Protein AF-A0A353FLU3-F1 (afdb_monomer)

Solvent-accessible surface area (backbone atoms only — not comparable to full-atom values): 14760 Å² total; per-residue (Å²): 137,64,78,63,52,67,60,58,56,57,48,54,66,51,49,69,74,77,45,76,60,42,59,86,43,79,60,25,41,58,75,39,61,96,33,59,65,57,36,22,51,54,28,15,51,52,20,22,50,51,41,74,70,32,64,70,51,47,48,35,56,57,38,52,52,67,21,45,82,43,73,68,41,43,52,53,18,51,53,34,16,4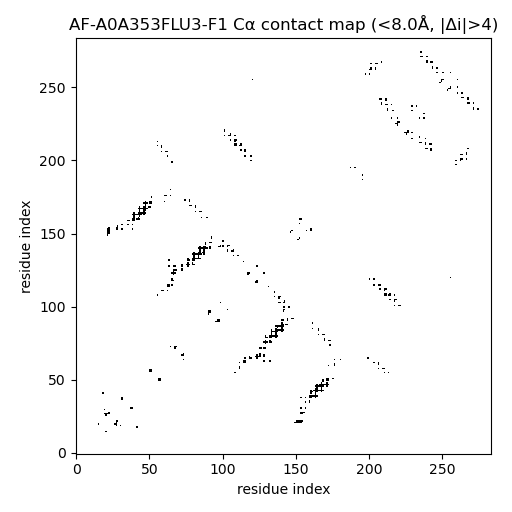0,54,28,18,48,52,30,26,51,37,26,70,71,68,75,52,82,66,60,56,87,62,36,49,40,53,56,26,48,46,38,42,53,52,36,49,41,35,72,73,75,47,51,61,39,91,54,43,31,55,63,33,24,60,47,14,37,50,50,14,38,48,47,28,60,58,48,60,70,53,39,58,43,66,98,39,45,69,37,27,54,50,13,20,42,53,12,31,48,50,28,51,48,67,57,47,50,60,51,54,50,49,51,50,59,68,47,69,84,50,55,72,69,55,49,51,51,51,52,51,51,56,50,39,53,48,43,41,54,28,46,30,46,31,51,55,44,44,23,78,72,34,72,76,45,34,58,55,40,64,78,32,50,66,62,6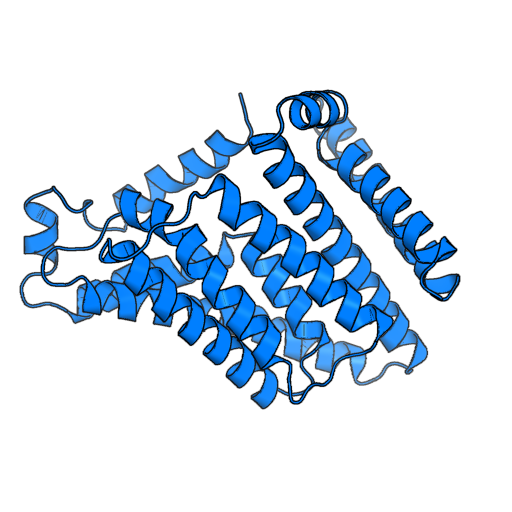6,41,22,39,52,50,45,52,50,52,53,54,52,41,58,76,78,58,82,63,62,71,68,59,53,57,49,40,54,50,50,44,50,49,53,53,49,52,51,54,50,50,53,65,68,66,70,116

Structure (mmCIF, N/CA/C/O backbone):
data_AF-A0A353FLU3-F1
#
_entry.id   AF-A0A353FLU3-F1
#
loop_
_atom_site.group_PDB
_atom_site.id
_atom_site.type_symbol
_atom_site.label_atom_id
_atom_site.label_alt_id
_atom_site.label_comp_id
_atom_site.label_asym_id
_atom_site.label_entity_id
_atom_site.label_seq_id
_atom_site.pdbx_PDB_ins_code
_atom_site.Cartn_x
_atom_site.Cartn_y
_atom_site.Cartn_z
_atom_site.occupancy
_atom_site.B_iso_or_equiv
_atom_site.auth_seq_id
_atom_site.auth_comp_id
_atom_site.auth_asym_id
_atom_site.auth_atom_id
_atom_site.pdbx_PDB_model_num
ATOM 1 N N . MET A 1 1 ? 22.070 20.051 4.778 1.00 28.31 1 MET A N 1
ATOM 2 C CA . MET A 1 1 ? 22.162 18.656 4.301 1.00 28.31 1 MET A CA 1
ATOM 3 C C . MET A 1 1 ? 20.823 18.009 4.597 1.00 28.31 1 MET A C 1
ATOM 5 O O . MET A 1 1 ? 20.479 17.862 5.763 1.00 28.31 1 MET A O 1
ATOM 9 N N . GLY A 1 2 ? 19.992 17.849 3.565 1.00 27.47 2 GLY A N 1
ATOM 10 C CA . GLY A 1 2 ? 18.594 17.435 3.698 1.00 27.47 2 GLY A CA 1
ATOM 11 C C . GLY A 1 2 ? 18.479 15.924 3.875 1.00 27.47 2 GLY A C 1
ATOM 12 O O . GLY A 1 2 ? 19.205 15.176 3.230 1.00 27.47 2 GLY A O 1
ATOM 13 N N . GLY A 1 3 ? 17.559 15.476 4.732 1.00 24.83 3 GLY A N 1
ATOM 14 C CA . GLY A 1 3 ? 17.353 14.059 5.065 1.00 24.83 3 GLY A CA 1
ATOM 15 C C . GLY A 1 3 ? 17.004 13.139 3.885 1.00 24.83 3 GLY A C 1
ATOM 16 O O . GLY A 1 3 ? 17.012 11.928 4.063 1.00 24.83 3 GLY A O 1
ATOM 17 N N . GLY A 1 4 ? 16.759 13.689 2.689 1.00 27.95 4 GLY A N 1
ATOM 18 C CA . GLY A 1 4 ? 16.605 12.918 1.455 1.00 27.95 4 GLY A CA 1
ATOM 19 C C . GLY A 1 4 ? 17.893 12.228 0.996 1.00 27.95 4 GLY A C 1
ATOM 20 O O . GLY A 1 4 ? 17.814 11.129 0.464 1.00 27.95 4 GLY A O 1
ATOM 21 N N . GLU A 1 5 ? 19.079 12.794 1.265 1.00 31.02 5 GLU A N 1
ATOM 22 C CA . GLU A 1 5 ? 20.343 12.186 0.815 1.00 31.02 5 GLU A CA 1
ATOM 23 C C . GLU A 1 5 ? 20.712 10.926 1.602 1.00 31.02 5 GLU A C 1
ATOM 25 O O . GLU A 1 5 ? 21.276 10.009 1.025 1.00 31.02 5 GLU A O 1
ATOM 30 N N . LEU A 1 6 ? 20.359 10.807 2.886 1.00 28.61 6 LEU A N 1
ATOM 31 C CA . LEU A 1 6 ? 20.676 9.590 3.650 1.00 28.61 6 LEU A CA 1
ATOM 32 C C . LEU A 1 6 ? 19.831 8.386 3.189 1.00 28.61 6 LEU A C 1
ATOM 34 O O . LEU A 1 6 ? 20.310 7.256 3.233 1.00 28.61 6 LEU A O 1
ATOM 38 N N . PHE A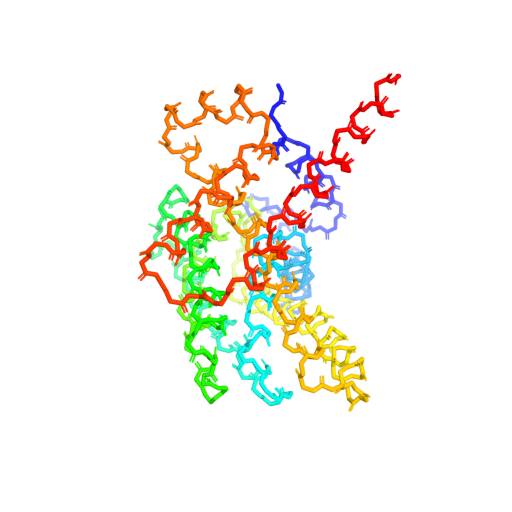 1 7 ? 18.611 8.640 2.700 1.00 32.66 7 PHE A N 1
ATOM 39 C CA . PHE A 1 7 ? 17.748 7.630 2.079 1.00 32.66 7 PHE A CA 1
ATOM 40 C C . PHE A 1 7 ? 18.221 7.298 0.648 1.00 32.66 7 PHE A C 1
ATOM 42 O O . PHE A 1 7 ? 18.306 6.129 0.294 1.00 32.66 7 PHE A O 1
ATOM 49 N N . TYR A 1 8 ? 18.657 8.302 -0.127 1.00 33.75 8 TYR A N 1
ATOM 50 C CA . TYR A 1 8 ? 19.249 8.134 -1.470 1.00 33.75 8 TYR A CA 1
ATOM 51 C C . TYR A 1 8 ? 20.643 7.466 -1.473 1.00 33.75 8 TYR A C 1
ATOM 53 O O . TYR A 1 8 ? 21.071 6.900 -2.477 1.00 33.75 8 TYR A O 1
ATOM 61 N N . LEU A 1 9 ? 21.401 7.560 -0.375 1.00 29.25 9 LEU A N 1
ATOM 62 C CA . LEU A 1 9 ? 22.760 7.009 -0.268 1.00 29.25 9 LEU A CA 1
ATOM 63 C C . LEU A 1 9 ? 22.784 5.554 0.224 1.00 29.25 9 LEU A C 1
ATOM 65 O O . LEU A 1 9 ? 23.738 4.837 -0.081 1.00 29.25 9 LEU A O 1
ATOM 69 N N . LEU A 1 10 ? 21.747 5.102 0.941 1.00 33.28 10 LEU A N 1
ATOM 70 C CA . LEU A 1 10 ? 21.533 3.675 1.226 1.00 33.28 10 LEU A CA 1
ATOM 71 C C . LEU A 1 10 ? 21.116 2.911 -0.043 1.00 33.28 10 LEU A C 1
ATOM 73 O O . LEU A 1 10 ? 21.587 1.795 -0.259 1.00 33.28 10 LEU A O 1
ATOM 77 N N . ASP A 1 11 ? 20.342 3.568 -0.911 1.00 47.53 11 ASP A N 1
ATOM 78 C CA . ASP A 1 11 ? 19.845 3.063 -2.195 1.00 47.53 11 ASP A CA 1
ATOM 79 C C . ASP A 1 11 ? 20.986 2.670 -3.160 1.00 47.53 11 ASP A C 1
ATOM 81 O O . ASP A 1 11 ? 21.071 1.539 -3.633 1.00 47.53 11 ASP A O 1
ATOM 85 N N . ARG A 1 12 ? 21.985 3.539 -3.380 1.00 40.47 12 ARG A N 1
ATOM 86 C CA . ARG A 1 12 ? 23.049 3.255 -4.368 1.00 40.47 12 ARG A CA 1
ATOM 87 C C . ARG A 1 12 ? 23.986 2.096 -4.021 1.00 40.47 12 ARG A C 1
ATOM 89 O O . ARG A 1 12 ? 24.444 1.409 -4.933 1.00 40.47 12 ARG A O 1
ATOM 96 N N . ASN A 1 13 ? 24.326 1.887 -2.750 1.00 34.31 13 ASN A N 1
ATOM 97 C CA . ASN A 1 13 ? 25.320 0.869 -2.373 1.00 34.31 13 ASN A CA 1
ATOM 98 C C . ASN A 1 13 ? 24.738 -0.550 -2.320 1.00 34.31 13 ASN A C 1
ATOM 100 O O . ASN A 1 13 ? 25.488 -1.511 -2.481 1.00 34.31 13 ASN A O 1
ATOM 104 N N . ILE A 1 14 ? 23.425 -0.687 -2.121 1.00 40.12 14 ILE A N 1
ATOM 105 C CA . ILE A 1 14 ? 22.733 -1.978 -2.200 1.00 40.12 14 ILE A CA 1
ATOM 106 C C . ILE A 1 14 ? 22.397 -2.275 -3.666 1.00 40.12 14 ILE A C 1
ATOM 108 O O . ILE A 1 14 ? 22.770 -3.334 -4.167 1.00 40.12 14 ILE A O 1
ATOM 112 N N . LEU A 1 15 ? 21.847 -1.299 -4.401 1.00 40.06 15 LEU A N 1
ATOM 113 C CA . LEU A 1 15 ? 21.487 -1.466 -5.812 1.00 40.06 15 LEU A CA 1
ATOM 114 C C . LEU A 1 15 ? 22.675 -1.797 -6.732 1.00 40.06 15 LEU A C 1
ATOM 116 O O . LEU A 1 15 ? 22.508 -2.508 -7.713 1.00 40.06 15 LEU A O 1
ATOM 120 N N . THR A 1 16 ? 23.892 -1.343 -6.421 1.00 44.12 16 THR A N 1
ATOM 121 C CA . THR A 1 16 ? 25.082 -1.645 -7.244 1.00 44.12 16 THR A CA 1
ATOM 122 C C . THR A 1 16 ? 25.724 -3.006 -6.960 1.00 44.12 16 THR A C 1
ATOM 124 O O . THR A 1 16 ? 26.534 -3.467 -7.764 1.00 44.12 16 THR A O 1
ATOM 127 N N . ALA A 1 17 ? 25.384 -3.658 -5.842 1.00 42.59 17 ALA A N 1
ATOM 128 C CA . ALA A 1 17 ? 25.976 -4.934 -5.437 1.00 42.59 17 ALA A CA 1
ATOM 129 C C . ALA A 1 17 ? 25.081 -6.151 -5.738 1.00 42.59 17 ALA A C 1
ATOM 131 O O . ALA A 1 17 ? 25.607 -7.251 -5.915 1.00 42.59 17 ALA A O 1
ATOM 132 N N . THR A 1 18 ? 23.756 -5.973 -5.796 1.00 49.62 18 THR A N 1
ATOM 133 C CA . THR A 1 18 ? 22.783 -7.064 -6.000 1.00 49.62 18 THR A CA 1
ATOM 134 C C . THR A 1 18 ? 21.991 -6.980 -7.300 1.00 49.62 18 THR A C 1
ATOM 136 O O . THR A 1 18 ? 21.514 -8.018 -7.756 1.00 49.62 18 THR A O 1
ATOM 139 N N . PHE A 1 19 ? 21.874 -5.805 -7.926 1.00 53.69 19 PHE A N 1
ATOM 140 C CA . PHE A 1 19 ? 21.129 -5.648 -9.173 1.00 53.69 19 PHE A CA 1
ATOM 141 C C . PHE A 1 19 ? 22.063 -5.515 -10.377 1.00 53.69 19 PHE A C 1
ATOM 143 O O . PHE A 1 19 ? 23.140 -4.921 -10.277 1.00 53.69 19 PHE A O 1
ATOM 150 N N . PRO A 1 20 ? 21.684 -6.079 -11.535 1.00 55.97 20 PRO A N 1
ATOM 151 C CA . PRO A 1 20 ? 22.458 -5.901 -12.747 1.00 55.97 20 PRO A CA 1
ATOM 152 C C . PRO A 1 20 ? 22.476 -4.433 -13.167 1.00 55.97 20 PRO A C 1
ATOM 154 O O . PRO A 1 20 ? 21.605 -3.653 -12.775 1.00 55.97 20 PRO A O 1
ATOM 157 N N . PRO A 1 21 ? 23.474 -4.055 -13.977 1.00 54.78 21 PRO A N 1
ATOM 158 C CA . PRO A 1 21 ? 23.691 -2.667 -14.327 1.00 54.78 21 PRO A CA 1
ATOM 159 C C . PRO A 1 21 ? 22.462 -2.042 -15.010 1.00 54.78 21 PRO A C 1
ATOM 161 O O . PRO A 1 21 ? 21.709 -2.748 -15.694 1.00 54.78 21 PRO A O 1
ATOM 164 N N . PRO A 1 22 ? 22.262 -0.723 -14.850 1.00 53.44 22 PRO A N 1
ATOM 165 C CA . PRO A 1 22 ? 21.133 -0.013 -15.432 1.00 53.44 22 PRO A CA 1
ATOM 166 C C . PRO A 1 22 ? 21.104 -0.139 -16.970 1.00 53.44 22 PRO A C 1
ATOM 168 O O . PRO A 1 22 ? 22.130 -0.385 -17.619 1.00 53.44 22 PRO A O 1
ATOM 171 N N . PRO A 1 23 ? 19.936 0.039 -17.607 1.00 47.56 23 PRO A N 1
ATOM 172 C CA . PRO A 1 23 ? 19.795 -0.050 -19.051 1.00 47.56 23 PRO A CA 1
ATOM 173 C C . PRO A 1 23 ? 20.556 1.088 -19.711 1.00 47.56 23 PRO A C 1
ATOM 175 O O . PRO A 1 23 ? 20.308 2.266 -19.466 1.00 47.56 23 PRO A O 1
ATOM 178 N N . GLY A 1 24 ? 21.486 0.699 -20.569 1.00 46.50 24 GLY A N 1
ATOM 179 C CA . GLY A 1 24 ? 22.504 1.579 -21.133 1.00 46.50 24 GLY A CA 1
ATOM 180 C C . GLY A 1 24 ? 23.867 0.904 -21.083 1.00 46.50 24 GLY A C 1
ATOM 181 O O . GLY A 1 24 ? 24.654 1.043 -22.018 1.00 46.50 24 GLY A O 1
ATOM 182 N N . ASP A 1 25 ? 24.088 0.059 -20.075 1.00 53.31 25 ASP A N 1
ATOM 183 C CA . ASP A 1 25 ? 25.246 -0.817 -20.041 1.00 53.31 25 ASP A CA 1
ATOM 184 C C . ASP A 1 25 ? 25.005 -2.020 -20.951 1.00 53.31 25 ASP A C 1
ATOM 186 O O . ASP A 1 25 ? 24.064 -2.800 -20.774 1.00 53.31 25 ASP A O 1
ATOM 190 N N . ALA A 1 26 ? 25.899 -2.215 -21.922 1.00 51.44 26 ALA A N 1
ATOM 191 C CA . ALA A 1 26 ? 25.877 -3.365 -22.828 1.00 51.44 26 ALA A CA 1
ATOM 192 C C . ALA A 1 26 ? 25.823 -4.717 -22.076 1.00 51.44 26 ALA A C 1
ATOM 194 O O . ALA A 1 26 ? 25.362 -5.716 -22.627 1.00 51.44 26 ALA A O 1
ATOM 195 N N . GLY A 1 27 ? 26.246 -4.744 -20.806 1.00 54.66 27 GLY A N 1
ATOM 196 C CA . GLY A 1 27 ? 26.171 -5.905 -19.920 1.00 54.66 27 GLY A CA 1
ATOM 197 C C . GLY A 1 27 ? 24.761 -6.267 -19.438 1.00 54.66 27 GLY A C 1
ATOM 198 O O . GLY A 1 27 ? 24.500 -7.448 -19.229 1.00 54.66 27 GLY A O 1
ATOM 199 N N . ALA A 1 28 ? 23.830 -5.314 -19.319 1.00 58.94 28 ALA A N 1
ATOM 200 C CA . ALA A 1 28 ? 22.488 -5.563 -18.777 1.00 58.94 28 ALA A CA 1
ATOM 201 C C . ALA A 1 28 ? 21.634 -6.433 -19.715 1.00 58.94 28 ALA A C 1
ATOM 203 O O . ALA A 1 28 ? 21.004 -7.405 -19.296 1.00 58.94 28 ALA A O 1
ATOM 204 N N . GLY A 1 29 ? 21.666 -6.135 -21.018 1.00 57.41 29 GLY A N 1
ATOM 205 C CA . GLY A 1 29 ? 20.991 -6.948 -22.035 1.00 57.41 29 GLY A CA 1
ATOM 206 C C . GLY A 1 29 ? 21.583 -8.356 -22.154 1.00 57.41 29 GLY A C 1
ATOM 207 O O . GLY A 1 29 ? 20.848 -9.315 -22.377 1.00 57.41 29 GLY A O 1
ATOM 208 N N . LEU A 1 30 ? 22.897 -8.499 -21.945 1.00 60.06 30 LEU A N 1
ATOM 209 C CA . LEU A 1 30 ? 23.590 -9.791 -21.939 1.00 60.06 30 LEU A CA 1
ATOM 210 C C . LEU A 1 30 ? 23.304 -10.607 -20.669 1.00 60.06 30 LEU A C 1
ATOM 212 O O . LEU A 1 30 ? 23.177 -11.826 -20.760 1.00 60.06 30 LEU A O 1
ATOM 216 N N . HIS A 1 31 ? 23.151 -9.950 -19.513 1.00 69.50 31 HIS A N 1
ATOM 217 C CA . HIS A 1 31 ? 22.817 -10.589 -18.234 1.00 69.50 31 HIS A CA 1
ATOM 218 C C . HIS A 1 31 ? 21.487 -11.355 -18.310 1.00 69.50 31 HIS A C 1
ATOM 220 O O . HIS A 1 31 ? 21.357 -12.458 -17.776 1.00 69.50 31 HIS A O 1
ATOM 226 N N . TYR A 1 32 ? 20.522 -10.802 -19.048 1.00 72.19 32 TYR A N 1
ATOM 227 C CA . TYR A 1 32 ? 19.185 -11.373 -19.200 1.00 72.19 32 TYR A CA 1
ATOM 228 C C . TYR A 1 32 ? 18.924 -12.063 -20.543 1.00 72.19 32 TYR A C 1
ATOM 230 O O . TYR A 1 32 ? 17.838 -12.617 -20.737 1.00 72.19 32 TYR A O 1
ATOM 238 N N . ALA A 1 33 ? 19.887 -12.072 -21.470 1.00 69.75 33 ALA A N 1
ATOM 239 C CA . ALA A 1 33 ? 19.721 -12.673 -22.792 1.00 69.75 33 ALA A CA 1
ATOM 240 C C . ALA A 1 33 ? 19.298 -14.151 -22.682 1.00 69.75 33 ALA A C 1
ATOM 242 O O . ALA A 1 33 ? 20.033 -15.002 -22.182 1.00 69.75 33 ALA A O 1
ATOM 243 N N . GLY A 1 34 ? 18.076 -14.457 -23.132 1.00 69.31 34 GLY A N 1
ATOM 244 C CA . GLY A 1 34 ? 17.501 -15.806 -23.072 1.00 69.31 34 GLY A CA 1
ATOM 245 C C . GLY A 1 34 ? 17.112 -16.297 -21.668 1.00 69.31 34 GLY A C 1
ATOM 246 O O . GLY A 1 34 ? 16.786 -17.473 -21.517 1.00 69.31 34 GLY A O 1
ATOM 247 N N . ARG A 1 35 ? 17.126 -15.432 -20.641 1.00 80.12 35 ARG A N 1
ATOM 248 C CA . ARG A 1 35 ? 16.814 -15.777 -19.239 1.00 80.12 35 ARG A CA 1
ATOM 249 C C . ARG A 1 35 ? 15.730 -14.862 -18.646 1.00 80.12 35 ARG A C 1
ATOM 251 O O . ARG A 1 35 ? 16.006 -14.118 -17.707 1.00 80.12 35 ARG A O 1
ATOM 258 N N . PRO A 1 36 ? 14.475 -14.941 -19.129 1.00 82.19 36 PRO A N 1
ATOM 259 C CA . PRO A 1 36 ? 13.379 -14.116 -18.605 1.00 82.19 36 PRO A CA 1
ATOM 260 C C . PRO A 1 36 ? 13.115 -14.357 -17.111 1.00 82.19 36 PRO A C 1
ATOM 262 O O . PRO A 1 36 ? 12.704 -13.447 -16.400 1.00 82.19 36 PRO A O 1
ATOM 265 N N . TRP A 1 37 ? 13.398 -15.564 -16.614 1.00 85.44 37 TRP A N 1
ATOM 266 C CA . TRP A 1 37 ? 13.253 -15.900 -15.199 1.00 85.44 37 TRP A CA 1
ATOM 267 C C . TRP A 1 37 ? 14.200 -15.095 -14.298 1.00 85.44 37 TRP A C 1
ATOM 269 O O . TRP A 1 37 ? 13.805 -14.737 -13.196 1.00 85.44 37 TRP A O 1
ATOM 279 N N . ALA A 1 38 ? 15.417 -14.781 -14.759 1.00 84.94 38 ALA A N 1
ATOM 280 C CA . ALA A 1 38 ? 16.374 -14.010 -13.970 1.00 84.94 38 ALA A CA 1
ATOM 281 C C . ALA A 1 38 ? 15.869 -12.572 -13.789 1.00 84.94 38 ALA A C 1
ATOM 283 O O . ALA A 1 38 ? 15.882 -12.052 -12.682 1.00 84.94 38 ALA A O 1
ATOM 284 N N . ALA A 1 39 ? 15.304 -11.977 -14.847 1.00 86.12 39 ALA A N 1
ATOM 285 C CA . ALA A 1 39 ? 14.667 -10.663 -14.757 1.00 86.12 39 ALA A CA 1
ATOM 286 C C . ALA A 1 39 ? 13.465 -10.671 -13.800 1.00 86.12 39 ALA A C 1
ATOM 288 O O . ALA A 1 39 ? 13.282 -9.724 -13.045 1.00 86.12 39 ALA A O 1
ATOM 289 N N . ILE A 1 40 ? 12.665 -11.744 -13.800 1.00 90.00 40 ILE A N 1
ATOM 290 C CA . ILE A 1 40 ? 11.534 -11.887 -12.871 1.00 90.00 40 ILE A CA 1
ATOM 291 C C . ILE A 1 40 ? 12.013 -11.947 -11.416 1.00 90.00 40 ILE A C 1
ATOM 293 O O . ILE A 1 40 ? 11.401 -11.314 -10.563 1.00 90.00 40 ILE A O 1
ATOM 297 N N . VAL A 1 41 ? 13.074 -12.707 -11.130 1.00 89.56 41 VAL A N 1
ATOM 298 C CA . VAL A 1 41 ? 13.603 -12.862 -9.766 1.00 89.56 41 VAL A CA 1
ATOM 299 C C . VAL A 1 41 ? 14.201 -11.556 -9.265 1.00 89.56 41 VAL A C 1
ATOM 301 O O . VAL A 1 41 ? 13.791 -11.091 -8.205 1.00 89.56 41 VAL A O 1
ATOM 304 N N . ASP A 1 42 ? 15.101 -10.946 -10.039 1.00 86.69 42 ASP A N 1
ATOM 305 C CA . ASP A 1 42 ? 15.780 -9.717 -9.630 1.00 86.69 42 ASP A CA 1
ATOM 306 C C . ASP A 1 42 ? 14.744 -8.613 -9.394 1.00 86.69 42 ASP A C 1
ATOM 308 O O . ASP A 1 42 ? 14.604 -8.105 -8.286 1.00 86.69 42 ASP A O 1
ATOM 312 N N . TYR A 1 43 ? 13.905 -8.312 -10.388 1.00 89.00 43 TYR A N 1
ATOM 313 C CA . TYR A 1 43 ? 12.889 -7.271 -10.225 1.00 89.00 43 TYR A CA 1
ATOM 314 C C . TYR A 1 43 ? 11.828 -7.645 -9.188 1.00 89.00 43 TYR A C 1
ATOM 316 O O . TYR A 1 43 ? 11.276 -6.754 -8.553 1.00 89.00 43 TYR A O 1
ATOM 324 N N . GLY A 1 44 ? 11.563 -8.934 -8.965 1.00 92.12 44 GLY A N 1
ATOM 325 C CA . GLY A 1 44 ? 10.716 -9.390 -7.866 1.00 92.12 44 GLY A CA 1
ATOM 326 C C . GLY A 1 44 ? 11.288 -9.058 -6.495 1.00 92.12 44 GLY A C 1
ATOM 327 O O . GLY A 1 44 ? 10.546 -8.607 -5.625 1.00 92.12 44 GLY A O 1
ATOM 328 N N . GLN A 1 45 ? 12.598 -9.196 -6.307 1.00 89.88 45 GLN A N 1
ATOM 329 C CA . GLN A 1 45 ? 13.254 -8.732 -5.090 1.00 89.88 45 GLN A CA 1
ATOM 330 C C . GLN A 1 45 ? 13.151 -7.208 -4.956 1.00 89.88 45 GLN A C 1
ATOM 332 O O . GLN A 1 45 ? 12.755 -6.725 -3.897 1.00 89.88 45 GLN A O 1
ATOM 337 N N . LEU A 1 46 ? 13.380 -6.466 -6.045 1.00 87.69 46 LEU A N 1
ATOM 338 C CA . LEU A 1 46 ? 13.239 -5.007 -6.048 1.00 87.69 46 LEU A CA 1
ATOM 339 C C . LEU A 1 46 ? 11.830 -4.562 -5.639 1.00 87.69 46 LEU A C 1
ATOM 341 O O . LEU A 1 46 ? 11.670 -3.672 -4.812 1.00 87.69 46 LEU A O 1
ATOM 345 N N . GLY A 1 47 ? 10.797 -5.186 -6.209 1.00 90.69 47 GLY A N 1
ATOM 346 C CA . GLY A 1 47 ? 9.407 -4.874 -5.882 1.00 90.69 47 GLY A CA 1
ATOM 347 C C . GLY A 1 47 ? 9.052 -5.203 -4.435 1.00 90.69 47 GLY A C 1
ATOM 348 O O . GLY A 1 47 ? 8.306 -4.463 -3.796 1.00 90.69 47 GLY A O 1
ATOM 349 N N . PHE A 1 48 ? 9.610 -6.289 -3.898 1.00 91.19 48 PHE A N 1
ATOM 350 C CA . PHE A 1 48 ? 9.430 -6.669 -2.501 1.00 91.19 48 PHE A CA 1
ATOM 351 C C . PHE A 1 48 ? 10.072 -5.652 -1.547 1.00 91.19 48 PHE A C 1
ATOM 353 O O . PHE A 1 48 ? 9.416 -5.183 -0.616 1.00 91.19 48 PHE A O 1
ATOM 360 N N . GLU A 1 49 ? 11.331 -5.288 -1.795 1.00 88.12 49 GLU A N 1
ATOM 361 C CA . GLU A 1 49 ? 12.088 -4.312 -1.000 1.00 88.12 49 GLU A CA 1
ATOM 362 C C . GLU A 1 49 ? 11.442 -2.925 -1.067 1.00 88.12 49 GLU A C 1
ATOM 364 O O . GLU A 1 49 ? 11.189 -2.313 -0.029 1.00 88.12 49 GLU A O 1
ATOM 369 N N . HIS A 1 50 ? 11.033 -2.495 -2.264 1.00 86.38 50 HIS A N 1
ATOM 370 C CA . HIS A 1 50 ? 10.354 -1.221 -2.485 1.00 86.38 50 HIS A CA 1
ATOM 371 C C . HIS A 1 50 ? 9.139 -1.017 -1.566 1.00 86.38 50 HIS A C 1
ATOM 373 O O . HIS A 1 50 ? 8.975 0.047 -0.964 1.00 86.38 50 HIS A O 1
ATOM 379 N N . VAL A 1 51 ? 8.298 -2.048 -1.412 1.00 87.31 51 VAL A N 1
ATOM 380 C CA . VAL A 1 51 ? 7.118 -1.975 -0.536 1.00 87.31 51 VAL A CA 1
ATOM 381 C C . VAL A 1 51 ? 7.506 -1.838 0.935 1.00 87.31 51 VAL A C 1
ATOM 383 O O . VAL A 1 51 ? 6.819 -1.137 1.680 1.00 87.31 51 VAL A O 1
ATOM 386 N N . LEU A 1 52 ? 8.568 -2.517 1.374 1.00 87.44 52 LEU A N 1
ATOM 387 C CA . LEU A 1 52 ? 8.980 -2.531 2.779 1.00 87.44 52 LEU A CA 1
ATOM 388 C C . LEU A 1 52 ? 9.759 -1.279 3.194 1.00 87.44 52 LEU A C 1
ATOM 390 O O . LEU A 1 52 ? 9.719 -0.904 4.365 1.00 87.44 52 LEU A O 1
ATOM 394 N N . GLU A 1 53 ? 10.435 -0.622 2.257 1.00 81.25 53 GLU A N 1
ATOM 395 C CA . GLU A 1 53 ? 11.198 0.603 2.513 1.00 81.25 53 GLU A CA 1
ATOM 396 C C . GLU A 1 53 ? 10.335 1.872 2.412 1.00 81.25 53 GLU A C 1
ATOM 398 O O . GLU A 1 53 ? 10.603 2.874 3.084 1.00 81.25 53 GLU A O 1
ATOM 403 N N . GLY A 1 54 ? 9.257 1.830 1.623 1.00 80.88 54 GLY A N 1
ATOM 404 C CA . GLY A 1 54 ? 8.332 2.946 1.439 1.00 80.88 54 GLY A CA 1
ATOM 405 C C . GLY A 1 54 ? 7.431 3.201 2.651 1.00 80.88 54 GLY A C 1
ATOM 406 O O . GLY A 1 54 ? 6.404 2.548 2.834 1.00 80.88 54 GLY A O 1
ATOM 407 N N . ILE A 1 55 ? 7.748 4.209 3.471 1.00 79.25 55 ILE A N 1
ATOM 408 C CA . ILE A 1 55 ? 6.911 4.599 4.628 1.00 79.25 55 ILE A CA 1
ATOM 409 C C . ILE A 1 55 ? 5.488 4.991 4.196 1.00 79.25 55 ILE A C 1
ATOM 411 O O . ILE A 1 55 ? 4.519 4.704 4.901 1.00 79.25 55 ILE A O 1
ATOM 415 N N . ASP A 1 56 ? 5.352 5.636 3.042 1.00 78.25 56 ASP A N 1
ATOM 416 C CA . ASP A 1 56 ? 4.079 5.985 2.414 1.00 78.25 56 ASP A CA 1
ATOM 417 C C . ASP A 1 56 ? 3.249 4.741 2.052 1.00 78.25 56 ASP A C 1
ATOM 419 O O . ASP A 1 56 ? 2.052 4.689 2.351 1.00 78.25 56 ASP A O 1
ATOM 423 N N . HIS A 1 57 ? 3.897 3.705 1.511 1.00 84.94 57 HIS A N 1
ATOM 424 C CA . HIS A 1 57 ? 3.282 2.416 1.212 1.00 84.94 57 HIS A CA 1
ATOM 425 C C . HIS A 1 57 ? 2.808 1.739 2.493 1.00 84.94 57 HIS A C 1
ATOM 427 O O . HIS A 1 57 ? 1.636 1.383 2.608 1.00 84.94 57 HIS A O 1
ATOM 433 N N . LEU A 1 58 ? 3.680 1.609 3.495 1.00 87.38 58 LEU A N 1
ATOM 434 C CA . LEU A 1 58 ? 3.326 0.966 4.759 1.00 87.38 58 LEU A CA 1
ATOM 435 C C . LEU A 1 58 ? 2.191 1.711 5.476 1.00 87.38 58 LEU A C 1
ATOM 437 O O . LEU A 1 58 ? 1.248 1.078 5.956 1.00 87.38 58 LEU A O 1
ATOM 441 N N . ALA A 1 59 ? 2.226 3.048 5.510 1.00 85.06 59 ALA A N 1
ATOM 442 C CA . ALA A 1 59 ? 1.158 3.861 6.090 1.00 85.06 59 ALA A CA 1
ATOM 443 C C . ALA A 1 59 ? -0.181 3.647 5.367 1.00 85.06 59 ALA A C 1
ATOM 445 O O . ALA A 1 59 ? -1.219 3.498 6.020 1.00 85.06 59 ALA A O 1
ATOM 446 N N . PHE A 1 60 ? -0.162 3.568 4.035 1.00 85.31 60 PHE A N 1
ATOM 447 C CA . PHE A 1 60 ? -1.346 3.266 3.240 1.00 85.31 60 PHE A CA 1
ATOM 448 C C . PHE A 1 60 ? -1.890 1.852 3.487 1.00 85.31 60 PHE A C 1
ATOM 450 O O . PHE A 1 60 ? -3.087 1.687 3.738 1.00 85.31 60 PHE A O 1
ATOM 457 N N . LEU A 1 61 ? -1.027 0.834 3.469 1.00 89.25 61 LEU A N 1
ATOM 458 C CA . LEU A 1 61 ? -1.407 -0.557 3.730 1.00 89.25 61 LEU A CA 1
ATOM 459 C C . LEU A 1 61 ? -2.054 -0.695 5.113 1.00 89.25 61 LEU A C 1
ATOM 461 O O . LEU A 1 61 ? -3.105 -1.326 5.258 1.00 89.25 61 LEU A O 1
ATOM 465 N N . LEU A 1 62 ? -1.480 -0.039 6.125 1.00 90.38 62 LEU A N 1
ATOM 466 C CA . LEU A 1 62 ? -2.060 0.014 7.465 1.00 90.38 62 LEU A CA 1
ATOM 467 C C . LEU A 1 62 ? -3.412 0.736 7.482 1.00 90.38 62 LEU A C 1
ATOM 469 O O . LEU A 1 62 ? -4.325 0.273 8.165 1.00 90.38 62 LEU A O 1
ATOM 473 N N . ALA A 1 63 ? -3.578 1.829 6.731 1.00 87.38 63 ALA A N 1
ATOM 474 C CA . ALA A 1 63 ? -4.858 2.528 6.620 1.00 87.38 63 ALA A CA 1
ATOM 475 C C . ALA A 1 63 ? -5.945 1.655 5.963 1.00 87.38 63 ALA A C 1
ATOM 477 O O . ALA A 1 63 ? -7.087 1.654 6.428 1.00 87.38 63 ALA A O 1
ATOM 478 N N . LEU A 1 64 ? -5.603 0.867 4.937 1.00 85.00 64 LEU A N 1
ATOM 479 C CA . LEU A 1 64 ? -6.529 -0.074 4.295 1.00 85.00 64 LEU A CA 1
ATOM 480 C C . LEU A 1 64 ? -6.990 -1.191 5.232 1.00 85.00 64 LEU A C 1
ATOM 482 O O . LEU A 1 64 ? -8.147 -1.609 5.160 1.00 85.00 64 LEU A O 1
ATOM 486 N N . LEU A 1 65 ? -6.128 -1.648 6.146 1.00 88.94 65 LEU A N 1
ATOM 487 C CA . LEU A 1 65 ? -6.469 -2.712 7.094 1.00 88.94 65 LEU A CA 1
ATOM 488 C C . LEU A 1 65 ? -7.704 -2.371 7.947 1.00 88.94 65 LEU A C 1
ATOM 490 O O . LEU A 1 65 ? -8.456 -3.260 8.338 1.00 88.94 65 LEU A O 1
ATOM 494 N N . PHE A 1 66 ? -7.991 -1.083 8.167 1.00 84.44 66 PHE A N 1
ATOM 495 C CA . PHE A 1 66 ? -9.182 -0.628 8.894 1.00 84.44 66 PHE A CA 1
ATOM 496 C C . PHE A 1 66 ? -10.493 -0.963 8.179 1.00 84.44 66 PHE A C 1
ATOM 498 O O . PHE A 1 66 ? -11.555 -0.969 8.820 1.00 84.44 66 PHE A O 1
ATOM 505 N N . GLY A 1 67 ? -10.429 -1.186 6.865 1.00 82.19 67 GLY A N 1
ATOM 506 C CA . GLY A 1 67 ? -11.562 -1.552 6.026 1.00 82.19 67 GLY A CA 1
ATOM 507 C C . GLY A 1 67 ? -11.693 -3.024 5.720 1.00 82.19 67 GLY A C 1
ATOM 508 O O . GLY A 1 67 ? -12.684 -3.433 5.125 1.00 82.19 67 GLY A O 1
ATOM 509 N N . ILE A 1 68 ? -10.731 -3.829 6.143 1.00 85.50 68 ILE A N 1
ATOM 510 C CA . ILE A 1 68 ? -10.653 -5.231 5.773 1.00 85.50 68 ILE A CA 1
ATOM 511 C C . ILE A 1 68 ? -11.213 -6.079 6.915 1.00 85.50 68 ILE A C 1
ATOM 513 O O . ILE A 1 68 ? -10.701 -6.069 8.030 1.00 85.50 68 ILE A O 1
ATOM 517 N N . ALA A 1 69 ? -12.279 -6.831 6.630 1.00 85.06 69 ALA A N 1
ATOM 518 C CA . ALA A 1 69 ? -12.954 -7.676 7.622 1.00 85.06 69 ALA A CA 1
ATOM 519 C C . ALA A 1 69 ? -12.626 -9.175 7.502 1.00 85.06 69 ALA A C 1
ATOM 521 O O . ALA A 1 69 ? -13.086 -9.970 8.317 1.00 85.06 69 ALA A O 1
ATOM 522 N N . SER A 1 70 ? -11.873 -9.596 6.481 1.00 89.25 70 SER A N 1
ATOM 523 C CA . SER A 1 70 ? -11.516 -11.006 6.270 1.00 89.25 70 SER A CA 1
ATOM 524 C C . SER A 1 70 ? -10.222 -11.158 5.473 1.00 89.25 70 SER A C 1
ATOM 526 O O . SER A 1 70 ? -9.849 -10.258 4.723 1.00 89.25 70 SER A O 1
ATOM 528 N N . LEU A 1 71 ? -9.577 -12.328 5.568 1.00 90.19 71 LEU A N 1
ATOM 529 C CA . LEU A 1 71 ? -8.400 -12.659 4.751 1.00 90.19 71 LEU A CA 1
ATOM 530 C C . LEU A 1 71 ? -8.708 -12.620 3.250 1.00 90.19 71 LEU A C 1
ATOM 532 O O . LEU A 1 71 ? -7.883 -12.178 2.460 1.00 90.19 71 LEU A O 1
ATOM 536 N N . ARG A 1 72 ? -9.921 -13.016 2.846 1.00 91.81 72 ARG A N 1
ATOM 537 C CA . ARG A 1 72 ? -10.349 -12.899 1.448 1.00 91.81 72 ARG A CA 1
ATOM 538 C C . ARG A 1 72 ? -10.409 -11.437 1.009 1.00 91.81 72 ARG A C 1
ATOM 540 O O . ARG A 1 72 ? -9.900 -11.111 -0.055 1.00 91.81 72 ARG A O 1
ATOM 547 N N . ALA A 1 73 ? -11.012 -10.566 1.821 1.00 91.38 73 ALA A N 1
ATOM 548 C CA . ALA A 1 73 ? -11.063 -9.135 1.529 1.00 91.38 73 ALA A CA 1
ATOM 549 C C . ALA A 1 73 ? -9.657 -8.517 1.491 1.00 91.38 73 ALA A C 1
ATOM 551 O O . ALA A 1 73 ? -9.408 -7.667 0.643 1.00 91.38 73 ALA A O 1
ATOM 552 N N . LEU A 1 74 ? -8.737 -8.979 2.348 1.00 92.88 74 LEU A N 1
ATOM 553 C CA . LEU A 1 74 ? -7.333 -8.568 2.332 1.00 92.88 74 LEU A CA 1
ATOM 554 C C . LEU A 1 74 ? -6.682 -8.878 0.986 1.00 92.88 74 LEU A C 1
ATOM 556 O O . LEU A 1 74 ? -6.215 -7.960 0.323 1.00 92.88 74 LEU A O 1
ATOM 560 N N . VAL A 1 75 ? -6.705 -10.149 0.574 1.00 94.25 75 VAL A N 1
ATOM 561 C CA . VAL A 1 75 ? -6.084 -10.593 -0.681 1.00 94.25 75 VAL A CA 1
ATOM 562 C C . VAL A 1 75 ? -6.699 -9.858 -1.869 1.00 94.25 75 VAL A C 1
ATOM 564 O O . VAL A 1 75 ? -5.970 -9.254 -2.639 1.00 94.25 75 VAL A O 1
ATOM 567 N N . VAL A 1 76 ? -8.033 -9.790 -1.965 1.00 95.12 76 VAL A N 1
ATOM 568 C CA . VAL A 1 76 ? -8.711 -9.059 -3.054 1.00 95.12 76 VAL A CA 1
ATOM 569 C C . VAL A 1 76 ? -8.299 -7.585 -3.094 1.00 95.12 76 VAL A C 1
ATOM 571 O O . VAL A 1 76 ? -8.114 -7.030 -4.171 1.00 95.12 76 VAL A O 1
ATOM 574 N N . THR A 1 77 ? -8.145 -6.946 -1.933 1.00 93.50 77 THR A N 1
ATOM 575 C CA . THR A 1 77 ? -7.755 -5.533 -1.843 1.00 93.50 77 THR A CA 1
ATOM 576 C C . THR A 1 77 ? -6.300 -5.322 -2.263 1.00 93.50 77 THR A C 1
ATOM 578 O O . THR A 1 77 ? -6.026 -4.393 -3.021 1.00 93.50 77 THR A O 1
ATOM 581 N N . VAL A 1 78 ? -5.384 -6.186 -1.811 1.00 95.06 78 VAL A N 1
ATOM 582 C CA . VAL A 1 78 ? -3.967 -6.144 -2.204 1.00 95.06 78 VAL A CA 1
ATOM 583 C C . VAL A 1 78 ? -3.831 -6.374 -3.706 1.00 95.06 78 VAL A C 1
ATOM 585 O O . VAL A 1 78 ? -3.284 -5.519 -4.392 1.00 95.06 78 VAL A O 1
ATOM 588 N N . THR A 1 79 ? -4.431 -7.439 -4.238 1.00 96.38 79 THR A N 1
ATOM 589 C CA . THR A 1 79 ? -4.380 -7.746 -5.671 1.00 96.38 79 THR A CA 1
ATOM 590 C C . THR A 1 79 ? -4.998 -6.623 -6.514 1.00 96.38 79 THR A C 1
ATOM 592 O O . THR A 1 79 ? -4.463 -6.273 -7.563 1.00 96.38 79 THR A O 1
ATOM 595 N N . ALA A 1 80 ? -6.095 -5.997 -6.066 1.00 96.50 80 ALA A N 1
ATOM 596 C CA . ALA A 1 80 ? -6.690 -4.859 -6.774 1.00 96.50 80 ALA A CA 1
ATOM 597 C C . ALA A 1 80 ? -5.744 -3.648 -6.842 1.00 96.50 80 ALA A C 1
ATOM 599 O O . ALA A 1 80 ? -5.656 -3.006 -7.890 1.00 96.50 80 ALA A O 1
ATOM 600 N N . PHE A 1 81 ? -5.019 -3.354 -5.756 1.00 95.19 81 PHE A N 1
ATOM 601 C CA . PHE A 1 81 ? -3.959 -2.347 -5.769 1.00 95.19 81 PHE A CA 1
ATOM 602 C C . PHE A 1 81 ? -2.852 -2.732 -6.754 1.00 95.19 81 PHE A C 1
ATOM 604 O O . PHE A 1 81 ? -2.508 -1.919 -7.609 1.00 95.19 81 PHE A O 1
ATOM 611 N N . THR A 1 82 ? -2.342 -3.966 -6.687 1.00 95.75 82 THR A N 1
ATOM 612 C CA . THR A 1 82 ? -1.250 -4.436 -7.551 1.00 95.75 82 THR A CA 1
ATOM 613 C C . THR A 1 82 ? -1.632 -4.361 -9.025 1.00 95.75 82 THR A C 1
ATOM 615 O O . THR A 1 82 ? -0.830 -3.900 -9.829 1.00 95.75 82 THR A O 1
ATOM 618 N N . ILE A 1 83 ? -2.862 -4.730 -9.398 1.00 97.38 83 ILE A N 1
ATOM 619 C CA . ILE A 1 83 ? -3.353 -4.623 -10.782 1.00 97.38 83 ILE A CA 1
ATOM 620 C C . ILE A 1 83 ? -3.347 -3.165 -11.256 1.00 97.38 83 ILE A C 1
ATOM 622 O O . ILE A 1 83 ? -2.850 -2.869 -12.343 1.00 97.38 83 ILE A O 1
ATOM 626 N N . ALA A 1 84 ? -3.893 -2.249 -10.453 1.00 96.81 84 ALA A N 1
ATOM 627 C CA . ALA A 1 84 ? -3.935 -0.833 -10.799 1.00 96.81 84 ALA A CA 1
ATOM 628 C C . ALA A 1 84 ? -2.528 -0.222 -10.904 1.00 96.81 84 ALA A C 1
ATOM 630 O O . ALA A 1 84 ? -2.236 0.488 -11.864 1.00 96.81 84 ALA A O 1
ATOM 631 N N . HIS A 1 85 ? -1.660 -0.557 -9.949 1.00 94.31 85 HIS A N 1
ATOM 632 C CA . HIS A 1 85 ? -0.258 -0.156 -9.913 1.00 94.31 85 HIS A CA 1
ATOM 633 C C . HIS A 1 85 ? 0.515 -0.678 -11.127 1.00 94.31 85 HIS A C 1
ATOM 635 O O . HIS A 1 85 ? 1.177 0.096 -11.815 1.00 94.31 85 HIS A O 1
ATOM 641 N N . SER A 1 86 ? 0.349 -1.961 -11.457 1.00 95.12 86 SER A N 1
ATOM 642 C CA . SER A 1 86 ? 0.950 -2.591 -12.637 1.00 95.12 86 SER A CA 1
ATOM 643 C C . SER A 1 86 ? 0.572 -1.847 -13.912 1.00 95.12 86 SER A C 1
ATOM 645 O O . SER A 1 86 ? 1.424 -1.598 -14.762 1.00 95.12 86 SER A O 1
ATOM 647 N N . ALA A 1 87 ? -0.707 -1.483 -14.049 1.00 95.75 87 ALA A N 1
ATOM 648 C CA . ALA A 1 87 ? -1.210 -0.819 -15.241 1.00 95.75 87 ALA A CA 1
ATOM 649 C C . ALA A 1 87 ? -0.564 0.558 -15.439 1.00 95.75 87 ALA A C 1
ATOM 651 O O . ALA A 1 87 ? -0.073 0.853 -16.527 1.00 95.75 87 ALA A O 1
ATOM 652 N N . THR A 1 88 ? -0.529 1.398 -14.404 1.00 94.75 88 THR A N 1
ATOM 653 C CA . THR A 1 88 ? 0.021 2.755 -14.534 1.00 94.75 88 THR A CA 1
ATOM 654 C C . THR A 1 88 ? 1.544 2.774 -14.564 1.00 94.75 88 THR A C 1
ATOM 656 O O . THR A 1 88 ? 2.114 3.561 -15.319 1.00 94.75 88 THR A O 1
ATOM 659 N N . LEU A 1 89 ? 2.209 1.846 -13.870 1.00 91.88 89 LEU A N 1
ATOM 660 C CA . LEU A 1 89 ? 3.654 1.649 -13.978 1.00 91.88 89 LEU A CA 1
ATOM 661 C C . LEU A 1 89 ? 4.059 1.196 -15.387 1.00 91.88 89 LEU A C 1
ATOM 663 O O . LEU A 1 89 ? 5.021 1.712 -15.956 1.00 91.88 89 LEU A O 1
ATOM 667 N N . ALA A 1 90 ? 3.310 0.269 -15.991 1.00 91.12 90 ALA A N 1
ATOM 668 C CA . ALA A 1 90 ? 3.527 -0.145 -17.376 1.00 91.12 90 ALA A CA 1
ATOM 669 C C . ALA A 1 90 ? 3.319 1.027 -18.348 1.00 91.12 90 ALA A C 1
ATOM 671 O O . ALA A 1 90 ? 4.159 1.271 -19.208 1.00 91.12 90 ALA A O 1
ATOM 672 N N . ILE A 1 91 ? 2.240 1.798 -18.185 1.00 93.12 91 ILE A N 1
ATOM 673 C CA . ILE A 1 91 ? 1.969 2.986 -19.012 1.00 93.12 91 ILE A CA 1
ATOM 674 C C . ILE A 1 91 ? 3.129 3.992 -18.937 1.00 93.12 91 ILE A C 1
ATOM 676 O O . ILE A 1 91 ? 3.580 4.490 -19.971 1.00 93.12 91 ILE A O 1
ATOM 680 N N . ALA A 1 92 ? 3.623 4.277 -17.734 1.00 90.19 92 ALA A N 1
ATOM 681 C CA . ALA A 1 92 ? 4.683 5.254 -17.524 1.00 90.19 92 ALA A CA 1
ATOM 682 C C . ALA A 1 92 ? 6.053 4.755 -18.006 1.00 90.19 92 ALA A C 1
ATOM 684 O O . ALA A 1 92 ? 6.743 5.456 -18.743 1.00 90.19 92 ALA A O 1
ATOM 685 N N . SER A 1 93 ? 6.412 3.509 -17.687 1.00 84.94 93 SER A N 1
ATOM 686 C CA . SER A 1 93 ? 7.681 2.896 -18.116 1.00 84.94 93 SER A CA 1
ATOM 687 C C . SER A 1 93 ? 7.795 2.701 -19.632 1.00 84.94 93 SER A C 1
ATOM 689 O O . SER A 1 93 ? 8.899 2.720 -20.172 1.00 84.94 93 SER A O 1
ATOM 691 N N . LEU A 1 94 ? 6.669 2.565 -20.340 1.00 85.81 94 LEU A N 1
ATOM 692 C CA . LEU A 1 94 ? 6.624 2.542 -21.806 1.00 85.81 94 LEU A CA 1
ATOM 693 C C . LEU A 1 94 ? 6.646 3.948 -22.427 1.00 85.81 94 LEU A C 1
ATOM 695 O O . LEU A 1 94 ? 6.612 4.080 -23.650 1.00 85.81 94 LEU A O 1
ATOM 699 N N . GLY A 1 95 ? 6.677 5.000 -21.607 1.00 86.06 95 GLY A N 1
ATOM 700 C CA . GLY A 1 95 ? 6.683 6.387 -22.060 1.00 86.06 95 GLY A CA 1
ATOM 701 C C . GLY A 1 95 ? 5.346 6.867 -22.630 1.00 86.06 95 GLY A C 1
ATOM 702 O O . GLY A 1 95 ? 5.313 7.907 -23.281 1.00 86.06 95 GLY A O 1
ATOM 703 N N . ILE A 1 96 ? 4.249 6.134 -22.402 1.00 90.81 96 ILE A N 1
ATOM 704 C CA . ILE A 1 96 ? 2.926 6.460 -22.958 1.00 90.81 96 ILE A CA 1
ATOM 705 C C . ILE A 1 96 ? 2.327 7.675 -22.242 1.00 90.81 96 ILE A C 1
ATOM 707 O O . ILE A 1 96 ? 1.803 8.583 -22.884 1.00 90.81 96 ILE A O 1
ATOM 711 N N . LEU A 1 97 ? 2.393 7.694 -20.910 1.00 91.81 97 LEU A N 1
ATOM 712 C CA . LEU A 1 97 ? 1.944 8.817 -20.092 1.00 91.81 97 LEU A CA 1
ATOM 713 C C . LEU A 1 97 ? 2.828 8.929 -18.857 1.00 91.81 97 LEU A C 1
ATOM 715 O O . LEU A 1 97 ? 2.949 7.975 -18.097 1.00 91.81 97 LEU A O 1
ATOM 719 N N . ASN A 1 98 ? 3.375 10.118 -18.632 1.00 84.94 98 ASN A N 1
ATOM 720 C CA . ASN A 1 98 ? 4.165 10.433 -17.452 1.00 84.94 98 ASN A CA 1
ATOM 721 C C . ASN A 1 98 ? 3.515 11.595 -16.708 1.00 84.94 98 ASN A C 1
ATOM 723 O O . ASN A 1 98 ? 3.192 12.620 -17.310 1.00 84.94 98 ASN A O 1
ATOM 727 N N . LEU A 1 99 ? 3.324 11.427 -15.402 1.00 86.25 99 LEU A N 1
ATOM 728 C CA . LEU A 1 99 ? 2.840 12.484 -14.522 1.00 86.25 99 LEU A CA 1
ATOM 729 C C . LEU A 1 99 ? 4.013 13.035 -13.699 1.00 86.25 99 LEU A C 1
ATOM 731 O O . LEU A 1 99 ? 4.856 12.250 -13.262 1.00 86.25 99 LEU A O 1
ATOM 735 N N . PRO A 1 100 ? 4.088 14.356 -13.460 1.00 85.50 100 PRO A N 1
ATOM 736 C CA . PRO A 1 100 ? 5.119 14.924 -12.596 1.00 85.50 100 PRO A CA 1
ATOM 737 C C . PRO A 1 100 ? 5.036 14.352 -11.174 1.00 85.50 100 PRO A C 1
ATOM 739 O O . PRO A 1 100 ? 3.944 14.303 -10.602 1.00 85.50 100 PRO A O 1
ATOM 742 N N . ARG A 1 101 ? 6.179 13.979 -10.578 1.00 82.19 101 ARG A N 1
ATOM 743 C CA . ARG A 1 101 ? 6.255 13.508 -9.177 1.00 82.19 101 ARG A CA 1
ATOM 744 C C . ARG A 1 101 ? 5.623 14.512 -8.208 1.00 82.19 101 ARG A C 1
ATOM 746 O O . ARG A 1 101 ? 4.762 14.133 -7.421 1.00 82.19 101 ARG A O 1
ATOM 753 N N . ASP A 1 102 ? 5.914 15.797 -8.405 1.00 81.06 102 ASP A N 1
ATOM 754 C CA . ASP A 1 102 ? 5.333 16.930 -7.671 1.00 81.06 102 ASP A CA 1
ATOM 755 C C . ASP A 1 102 ? 3.794 16.975 -7.704 1.00 81.06 102 ASP A C 1
ATOM 757 O O . ASP A 1 102 ? 3.163 17.574 -6.841 1.00 81.06 102 ASP A O 1
ATOM 761 N N . PHE A 1 103 ? 3.150 16.350 -8.690 1.00 84.06 103 PHE A N 1
ATOM 762 C CA . PHE A 1 103 ? 1.693 16.237 -8.734 1.00 84.06 103 PHE A CA 1
ATOM 763 C C . PHE A 1 103 ? 1.189 14.949 -8.072 1.00 84.06 103 PHE A C 1
ATOM 765 O O . PHE A 1 103 ? 0.159 14.950 -7.398 1.00 84.06 103 PHE A O 1
ATOM 772 N N . VAL A 1 104 ? 1.904 13.843 -8.265 1.00 86.44 104 VAL A N 1
ATOM 773 C CA . VAL A 1 104 ? 1.472 12.508 -7.841 1.00 86.44 104 VAL A CA 1
ATOM 774 C C . VAL A 1 104 ? 1.684 12.284 -6.341 1.00 86.44 104 VAL A C 1
ATOM 776 O O . VAL A 1 104 ? 0.778 11.793 -5.666 1.00 86.44 104 VAL A O 1
ATOM 779 N N . GLU A 1 105 ? 2.834 12.682 -5.795 1.00 84.19 105 GLU A N 1
ATOM 780 C CA . GLU A 1 105 ? 3.196 12.439 -4.390 1.00 84.19 105 GLU A CA 1
ATOM 781 C C . GLU A 1 105 ? 2.221 13.083 -3.382 1.00 84.19 105 GLU A C 1
ATOM 783 O O . GLU A 1 105 ? 1.787 12.393 -2.452 1.00 84.19 105 GLU A O 1
ATOM 788 N N . PRO A 1 106 ? 1.770 14.347 -3.547 1.00 79.50 106 PRO A N 1
ATOM 789 C CA . PRO A 1 106 ? 0.774 14.924 -2.643 1.00 79.50 106 PRO A CA 1
ATOM 790 C C . PRO A 1 106 ? -0.578 14.217 -2.714 1.00 79.50 106 PRO A C 1
ATOM 7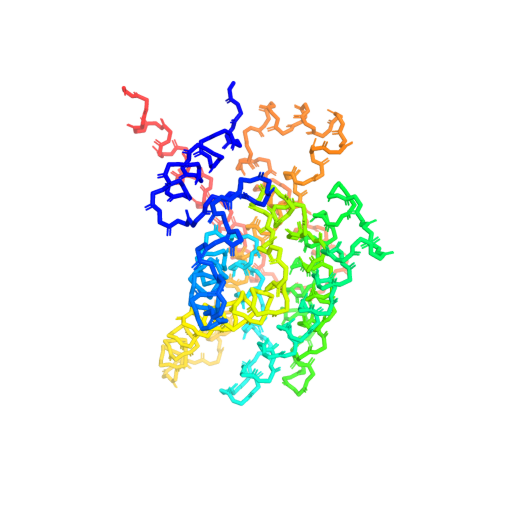92 O O . PRO A 1 106 ? -1.248 14.072 -1.693 1.00 79.50 106 PRO A O 1
ATOM 795 N N . ILE A 1 107 ? -0.997 13.768 -3.903 1.00 85.75 107 ILE A N 1
ATOM 796 C CA . ILE A 1 107 ? -2.260 13.035 -4.078 1.00 85.75 107 ILE A CA 1
ATOM 797 C C . ILE A 1 107 ? -2.198 11.713 -3.318 1.00 85.75 107 ILE A C 1
ATOM 799 O O . ILE A 1 107 ? -3.133 11.390 -2.580 1.00 85.75 107 ILE A O 1
ATOM 803 N N . ILE A 1 108 ? -1.084 10.990 -3.449 1.00 83.50 108 ILE A N 1
ATOM 804 C CA . ILE A 1 108 ? -0.799 9.772 -2.686 1.00 83.50 108 ILE A CA 1
ATOM 805 C C . ILE A 1 108 ? -0.907 10.075 -1.187 1.00 83.50 108 ILE A C 1
ATOM 807 O O . ILE A 1 108 ? -1.748 9.482 -0.509 1.00 83.50 108 ILE A O 1
ATOM 811 N N . ALA A 1 109 ? -0.164 11.057 -0.672 1.00 78.25 109 ALA A N 1
ATOM 812 C CA . ALA A 1 109 ? -0.154 11.385 0.755 1.00 78.25 109 ALA A CA 1
ATOM 813 C C . ALA A 1 109 ? -1.541 11.799 1.294 1.00 78.25 109 ALA A C 1
ATOM 815 O O . ALA A 1 109 ? -1.986 11.314 2.339 1.00 78.25 109 ALA A O 1
ATOM 816 N N . ILE A 1 110 ? -2.268 12.653 0.564 1.00 76.81 110 ILE A N 1
ATOM 817 C CA . ILE A 1 110 ? -3.622 13.101 0.931 1.00 76.81 110 ILE A CA 1
ATOM 818 C C . ILE A 1 110 ? -4.598 11.923 0.934 1.00 76.81 110 ILE A C 1
ATOM 820 O O . ILE A 1 110 ? -5.462 11.829 1.811 1.00 76.81 110 ILE A O 1
ATOM 824 N N . SER A 1 111 ? -4.474 11.002 -0.021 1.00 81.00 111 SER A N 1
ATOM 825 C CA . SER A 1 111 ? -5.386 9.866 -0.127 1.00 81.00 111 SER A CA 1
ATOM 826 C C . SER A 1 111 ? -5.313 8.935 1.089 1.00 81.00 111 SER A C 1
ATOM 828 O O . SER A 1 111 ? -6.365 8.480 1.542 1.00 81.00 111 SER A O 1
ATOM 830 N N . VAL A 1 112 ? -4.131 8.730 1.692 1.00 81.25 112 VAL A N 1
ATOM 831 C CA . VAL A 1 112 ? -3.982 7.938 2.929 1.00 81.25 112 VAL A CA 1
ATOM 832 C C . VAL A 1 112 ? -4.819 8.549 4.051 1.00 81.25 112 VAL A C 1
ATOM 834 O O . VAL A 1 112 ? -5.598 7.852 4.709 1.00 81.25 112 VAL A O 1
ATOM 837 N N . LEU A 1 113 ? -4.727 9.872 4.217 1.00 76.25 113 LEU A N 1
ATOM 838 C CA . LEU A 1 113 ? -5.491 10.607 5.220 1.00 76.25 113 LEU A CA 1
ATOM 839 C C . LEU A 1 113 ? -7.002 10.493 4.974 1.00 76.25 113 LEU A C 1
ATOM 841 O O . LEU A 1 113 ? -7.764 10.253 5.912 1.00 76.25 113 LEU A O 1
ATOM 845 N N . LEU A 1 114 ? -7.444 10.628 3.720 1.00 77.44 114 LEU A N 1
ATOM 846 C CA . LEU A 1 114 ? -8.859 10.534 3.348 1.00 77.44 114 LEU A CA 1
ATOM 847 C C . LEU A 1 114 ? -9.428 9.128 3.553 1.00 77.44 114 LEU A C 1
ATOM 849 O O . LEU A 1 114 ? -10.537 8.981 4.079 1.00 77.44 114 LEU A O 1
ATOM 853 N N . VAL A 1 115 ? -8.675 8.096 3.164 1.00 81.25 115 VAL A N 1
ATOM 854 C CA . VAL A 1 115 ? -9.030 6.692 3.389 1.00 81.25 115 VAL A CA 1
ATOM 855 C C . VAL A 1 115 ? -9.179 6.459 4.883 1.00 81.25 115 VAL A C 1
ATOM 857 O O . VAL A 1 115 ? -10.243 6.031 5.329 1.00 81.25 115 VAL A O 1
ATOM 860 N N . LEU A 1 116 ? -8.171 6.809 5.675 1.00 79.56 116 LEU A N 1
ATOM 861 C CA . LEU A 1 116 ? -8.199 6.611 7.116 1.00 79.56 116 LEU A CA 1
ATOM 862 C C . LEU A 1 116 ? -9.359 7.362 7.784 1.00 79.56 116 LEU A C 1
ATOM 864 O O . LEU A 1 116 ? -10.110 6.780 8.568 1.00 79.56 116 LEU A O 1
ATOM 868 N N . TRP A 1 117 ? -9.564 8.630 7.424 1.00 77.19 117 TRP A N 1
ATOM 869 C CA . TRP A 1 117 ? -10.668 9.444 7.928 1.00 77.19 117 TRP A CA 1
ATOM 870 C C . TRP A 1 117 ? -12.030 8.815 7.629 1.00 77.19 117 TRP A C 1
ATOM 872 O O . TRP A 1 117 ? -12.866 8.697 8.532 1.00 77.19 117 TRP A O 1
ATOM 882 N N . ARG A 1 118 ? -12.253 8.352 6.392 1.00 78.12 118 ARG A N 1
ATOM 883 C CA . ARG A 1 118 ? -13.490 7.659 6.005 1.00 78.12 118 ARG A CA 1
ATOM 884 C C . ARG A 1 118 ? -13.720 6.425 6.876 1.00 78.12 118 ARG A C 1
ATOM 886 O O . ARG A 1 118 ? -14.811 6.267 7.421 1.00 78.12 118 ARG A O 1
ATOM 893 N N . HIS A 1 119 ? -12.694 5.594 7.046 1.00 78.88 119 HIS A N 1
ATOM 894 C CA . HIS A 1 119 ? -12.776 4.356 7.821 1.00 78.88 119 HIS A CA 1
ATOM 895 C C . HIS A 1 119 ? -13.028 4.591 9.317 1.00 78.88 119 HIS A C 1
ATOM 897 O O . HIS A 1 119 ? -13.671 3.762 9.969 1.00 78.88 119 HIS A O 1
ATOM 903 N N . LEU A 1 120 ? -12.526 5.694 9.875 1.00 76.19 120 LEU A N 1
ATOM 904 C CA . LEU A 1 120 ? -12.718 6.049 11.282 1.00 76.19 120 LEU A CA 1
ATOM 905 C C . LEU A 1 120 ? -14.073 6.714 11.561 1.00 76.19 120 LEU A C 1
ATOM 907 O O . LEU A 1 120 ? -14.626 6.507 12.637 1.00 76.19 120 LEU A O 1
ATOM 911 N N . THR A 1 121 ? -14.611 7.496 10.620 1.00 70.81 121 THR A N 1
ATOM 912 C CA . THR A 1 121 ? -15.833 8.298 10.836 1.00 70.81 121 THR A CA 1
ATOM 913 C C . THR A 1 121 ? -17.107 7.630 10.339 1.00 70.81 121 THR A C 1
ATOM 915 O O . THR A 1 121 ? -18.120 7.648 11.030 1.00 70.81 121 THR A O 1
ATOM 918 N N . LYS A 1 122 ? -17.068 7.041 9.141 1.00 67.50 122 LYS A N 1
ATOM 919 C CA . LYS A 1 122 ? -18.247 6.472 8.469 1.00 67.50 122 LYS A CA 1
ATOM 920 C C . LYS A 1 122 ? -18.300 4.949 8.556 1.00 67.50 122 LYS A C 1
ATOM 922 O O . LYS A 1 122 ? -19.251 4.341 8.075 1.00 67.50 122 LYS A O 1
ATOM 927 N N . GLY A 1 123 ? -17.285 4.340 9.168 1.00 67.00 123 GLY A N 1
ATOM 928 C CA . GLY A 1 123 ? -17.065 2.905 9.089 1.00 67.00 123 GLY A CA 1
ATOM 929 C C . GLY A 1 123 ? -16.602 2.485 7.696 1.00 67.00 123 GLY A C 1
ATOM 930 O O . GLY A 1 123 ? -16.457 3.295 6.777 1.00 67.00 123 GLY A O 1
ATOM 931 N N . ALA A 1 124 ? -16.325 1.197 7.556 1.00 67.50 124 ALA A N 1
ATOM 932 C CA . ALA A 1 124 ? -15.868 0.623 6.307 1.00 67.50 124 ALA A CA 1
ATOM 933 C C . ALA A 1 124 ? -16.921 -0.321 5.754 1.00 67.50 124 ALA A C 1
ATOM 935 O O . ALA A 1 124 ? -17.397 -1.198 6.476 1.00 67.50 124 ALA A O 1
ATOM 936 N N . ASP A 1 125 ? -17.232 -0.177 4.471 1.00 73.44 125 ASP A N 1
ATOM 937 C CA . ASP A 1 125 ? -17.868 -1.265 3.750 1.00 73.44 125 ASP A CA 1
ATOM 938 C C . ASP A 1 125 ? -16.773 -2.250 3.346 1.00 73.44 125 ASP A C 1
ATOM 940 O O . ASP A 1 125 ? -16.047 -2.040 2.371 1.00 73.44 125 ASP A O 1
ATOM 944 N N . ALA A 1 126 ? -16.636 -3.314 4.134 1.00 72.19 126 ALA A N 1
ATOM 945 C CA . ALA A 1 126 ? -15.610 -4.322 3.917 1.00 72.19 126 ALA A CA 1
ATOM 946 C C . ALA A 1 126 ? -15.745 -5.045 2.568 1.00 72.19 126 ALA A C 1
ATOM 948 O O . ALA A 1 126 ? -14.769 -5.629 2.099 1.00 72.19 126 ALA A O 1
ATOM 949 N N . SER A 1 127 ? -16.918 -4.990 1.926 1.00 75.81 127 SER A N 1
ATOM 950 C CA . SER A 1 127 ? -17.116 -5.543 0.583 1.00 75.81 127 SER A CA 1
ATOM 951 C C . SER A 1 127 ? -16.505 -4.668 -0.521 1.00 75.81 127 SER A C 1
ATOM 953 O O . SER A 1 127 ? -16.186 -5.169 -1.598 1.00 75.81 127 SER A O 1
ATOM 955 N N . MET A 1 128 ? -16.258 -3.385 -0.231 1.00 83.88 128 MET A N 1
ATOM 956 C CA . MET A 1 128 ? -15.756 -2.384 -1.179 1.00 83.88 128 MET A CA 1
ATOM 957 C C . MET A 1 128 ? -14.366 -1.848 -0.809 1.00 83.88 128 MET A C 1
ATOM 959 O O . MET A 1 128 ? -13.929 -0.841 -1.364 1.00 83.88 128 MET A O 1
ATOM 963 N N . ALA A 1 129 ? -13.644 -2.517 0.099 1.00 84.62 129 ALA A N 1
ATOM 964 C CA . ALA A 1 129 ? -12.284 -2.138 0.501 1.00 84.62 129 ALA A CA 1
ATOM 965 C C . ALA A 1 129 ? -11.284 -2.120 -0.677 1.00 84.62 129 ALA A C 1
ATOM 967 O O . ALA A 1 129 ? -10.324 -1.352 -0.663 1.00 84.62 129 ALA A O 1
ATOM 968 N N . TRP A 1 130 ? -11.559 -2.892 -1.732 1.00 90.19 130 TRP A N 1
ATOM 969 C CA . TRP A 1 130 ? -10.759 -2.944 -2.956 1.00 90.19 130 TRP A CA 1
ATOM 970 C C . TRP A 1 130 ? -10.832 -1.662 -3.798 1.00 90.19 130 TRP A C 1
ATOM 972 O O . TRP A 1 130 ? -9.888 -1.362 -4.518 1.00 90.19 130 TRP A O 1
ATOM 982 N N . VAL A 1 131 ? -11.914 -0.879 -3.706 1.00 90.25 131 VAL A N 1
ATOM 983 C CA . VAL A 1 131 ? -12.103 0.342 -4.511 1.00 90.25 131 VAL A CA 1
ATOM 984 C C . VAL A 1 131 ? -11.064 1.423 -4.185 1.00 90.25 131 VAL A C 1
ATOM 986 O O . VAL A 1 131 ? -10.390 1.882 -5.109 1.00 90.25 131 VAL A O 1
ATOM 989 N N . PRO A 1 132 ? -10.890 1.857 -2.917 1.00 86.62 132 PRO A N 1
ATOM 990 C CA . PRO A 1 132 ? -9.845 2.823 -2.588 1.00 86.62 132 PRO A CA 1
ATOM 991 C C . PRO A 1 132 ? -8.441 2.271 -2.859 1.00 86.62 132 PRO A C 1
ATOM 993 O O . PRO A 1 132 ? -7.574 3.039 -3.258 1.00 86.62 132 PRO A O 1
ATOM 996 N N . ALA A 1 133 ? -8.223 0.960 -2.703 1.00 91.00 133 ALA A N 1
ATOM 997 C CA . ALA A 1 133 ? -6.952 0.314 -3.028 1.00 91.00 133 ALA A CA 1
ATOM 998 C C . ALA A 1 133 ? -6.623 0.370 -4.522 1.00 91.00 133 ALA A C 1
ATOM 1000 O O . ALA A 1 133 ? -5.524 0.765 -4.895 1.00 91.00 133 ALA A O 1
ATOM 1001 N N . PHE A 1 134 ? -7.599 0.066 -5.375 1.00 93.69 134 PHE A N 1
ATOM 1002 C CA . PHE A 1 134 ? -7.467 0.185 -6.821 1.00 93.69 134 PHE A CA 1
ATOM 1003 C C . PHE A 1 134 ? -7.191 1.634 -7.239 1.00 93.69 134 PHE A C 1
ATOM 1005 O O . PHE A 1 134 ? -6.234 1.902 -7.958 1.00 93.69 134 PHE A O 1
ATOM 1012 N N . ALA A 1 135 ? -7.988 2.591 -6.749 1.00 90.75 135 ALA A N 1
ATOM 1013 C CA . ALA A 1 135 ? -7.808 4.005 -7.076 1.00 90.75 135 ALA A CA 1
ATOM 1014 C C . ALA A 1 135 ? -6.424 4.523 -6.661 1.00 90.75 135 ALA A C 1
ATOM 1016 O O . ALA A 1 135 ? -5.787 5.254 -7.414 1.00 90.75 135 ALA A O 1
ATOM 1017 N N . PHE A 1 136 ? -5.951 4.117 -5.484 1.00 87.44 136 PHE A N 1
ATOM 1018 C CA . PHE A 1 136 ? -4.622 4.463 -5.001 1.00 87.44 136 PHE A CA 1
ATOM 1019 C C . PHE A 1 136 ? -3.518 3.836 -5.856 1.00 87.44 136 PHE A C 1
ATOM 1021 O O . PHE A 1 136 ? -2.610 4.548 -6.275 1.00 87.44 136 PHE A O 1
ATOM 1028 N N . GLY A 1 137 ? -3.644 2.549 -6.202 1.00 91.38 137 GLY A N 1
ATOM 1029 C CA . GLY A 1 137 ? -2.690 1.847 -7.065 1.00 91.38 137 GLY A CA 1
ATOM 1030 C C . GLY A 1 137 ? -2.439 2.568 -8.386 1.00 91.38 137 GLY A C 1
ATOM 1031 O O . GLY A 1 137 ? -1.289 2.672 -8.805 1.00 91.38 137 GLY A O 1
ATOM 1032 N N . LEU A 1 138 ? -3.474 3.174 -8.983 1.00 93.25 138 LEU A N 1
ATOM 1033 C CA . LEU A 1 138 ? -3.326 3.966 -10.208 1.00 93.25 138 LEU A CA 1
ATOM 1034 C C . LEU A 1 138 ? -2.321 5.116 -10.037 1.00 93.25 138 LEU A C 1
ATOM 1036 O O . LEU A 1 138 ? -1.403 5.252 -10.842 1.00 93.25 138 LEU A O 1
ATOM 1040 N N . PHE A 1 139 ? -2.458 5.937 -8.995 1.00 90.25 139 PHE A N 1
ATOM 1041 C CA . PHE A 1 139 ? -1.520 7.041 -8.756 1.00 90.25 139 PHE A CA 1
ATOM 1042 C C . PHE A 1 139 ? -0.145 6.528 -8.341 1.00 90.25 139 PHE A C 1
ATOM 1044 O O . PHE A 1 139 ? 0.873 7.040 -8.800 1.00 90.25 139 PHE A O 1
ATOM 1051 N N . HIS A 1 140 ? -0.117 5.473 -7.533 1.00 88.81 140 HIS A N 1
ATOM 1052 C CA . HIS A 1 140 ? 1.117 4.909 -7.007 1.00 88.81 140 HIS A CA 1
ATOM 1053 C C . HIS A 1 140 ? 2.050 4.387 -8.101 1.00 88.81 140 HIS A C 1
ATOM 1055 O O . HIS A 1 140 ? 3.256 4.607 -8.036 1.00 88.81 140 HIS A O 1
ATOM 1061 N N . GLY A 1 141 ? 1.505 3.750 -9.145 1.00 90.00 141 GLY A N 1
ATOM 1062 C CA . GLY A 1 141 ? 2.315 3.290 -10.281 1.00 90.00 141 GLY A CA 1
ATOM 1063 C C . GLY A 1 141 ? 2.983 4.432 -11.049 1.00 90.00 141 GLY A C 1
ATOM 1064 O O . GLY A 1 141 ? 4.127 4.291 -11.476 1.00 90.00 141 GLY A O 1
ATOM 1065 N N . PHE A 1 142 ? 2.339 5.602 -11.143 1.00 89.25 142 PHE A N 1
ATOM 1066 C CA . PHE A 1 142 ? 2.977 6.800 -11.701 1.00 89.25 142 PHE A CA 1
ATOM 1067 C C . PHE A 1 142 ? 4.057 7.377 -10.778 1.00 89.25 142 PHE A C 1
ATOM 1069 O O . PHE A 1 142 ? 5.073 7.858 -11.272 1.00 89.25 142 PHE A O 1
ATOM 1076 N N . GLY A 1 143 ? 3.857 7.317 -9.458 1.00 83.38 143 GLY A N 1
ATOM 1077 C CA . GLY A 1 143 ? 4.823 7.815 -8.474 1.00 83.38 143 GLY A CA 1
ATOM 1078 C C . GLY A 1 143 ? 6.151 7.058 -8.523 1.00 83.38 143 GLY A C 1
ATOM 1079 O O . GLY A 1 143 ? 7.215 7.673 -8.467 1.00 83.38 143 GLY A O 1
ATOM 1080 N N . PHE A 1 144 ? 6.097 5.737 -8.721 1.00 82.38 144 PHE A N 1
ATOM 1081 C CA . PHE A 1 144 ? 7.297 4.901 -8.792 1.00 82.38 144 PHE A CA 1
ATOM 1082 C C . PHE A 1 144 ? 8.000 4.919 -10.158 1.00 82.38 144 PHE A C 1
ATOM 1084 O O . PHE A 1 144 ? 9.199 4.654 -10.244 1.00 82.38 144 PHE A O 1
ATOM 1091 N N . ALA A 1 145 ? 7.298 5.275 -11.236 1.00 79.81 145 ALA A N 1
ATOM 1092 C CA . ALA A 1 145 ? 7.855 5.232 -12.587 1.00 79.81 145 ALA A CA 1
ATOM 1093 C C . ALA A 1 145 ? 9.136 6.068 -12.764 1.00 79.81 145 ALA A C 1
ATOM 1095 O O . ALA A 1 145 ? 10.004 5.690 -13.546 1.00 79.81 145 ALA A O 1
ATOM 1096 N N . GLY A 1 146 ? 9.282 7.170 -12.018 1.00 71.69 146 GLY A N 1
ATOM 1097 C CA . GLY A 1 146 ? 10.510 7.968 -12.012 1.00 71.69 146 GLY A CA 1
ATOM 1098 C C . GLY A 1 146 ? 11.714 7.205 -11.450 1.00 71.69 146 GLY A C 1
ATOM 1099 O O . GLY A 1 146 ? 12.763 7.180 -12.085 1.00 71.69 146 GLY A O 1
ATOM 1100 N N . ALA A 1 147 ? 11.542 6.529 -10.309 1.00 72.88 147 ALA A N 1
ATOM 1101 C CA . ALA A 1 147 ? 12.584 5.701 -9.699 1.00 72.88 147 ALA A CA 1
ATOM 1102 C C . ALA A 1 147 ? 12.917 4.484 -10.576 1.00 72.88 147 ALA A C 1
ATOM 1104 O O . ALA A 1 147 ? 14.085 4.193 -10.821 1.00 72.88 147 ALA A O 1
ATOM 1105 N N . LEU A 1 148 ? 11.898 3.831 -11.149 1.00 74.06 148 LEU A N 1
ATOM 1106 C CA . LEU A 1 148 ? 12.110 2.745 -12.107 1.00 74.06 148 LEU A CA 1
ATOM 1107 C C . LEU A 1 148 ? 12.776 3.226 -13.403 1.00 74.06 148 LEU A C 1
ATOM 1109 O O . LEU A 1 148 ? 13.429 2.436 -14.069 1.00 74.06 148 LEU A O 1
ATOM 1113 N N . GLY A 1 149 ? 12.641 4.501 -13.772 1.00 72.38 149 GLY A N 1
ATOM 1114 C CA . GLY A 1 149 ? 13.397 5.107 -14.868 1.00 72.38 149 GLY A CA 1
ATOM 1115 C C . GLY A 1 149 ? 14.882 5.307 -14.542 1.00 72.38 149 GLY A C 1
ATOM 1116 O O . GLY A 1 149 ? 15.712 5.172 -15.437 1.00 72.38 149 GLY A O 1
ATOM 1117 N N . GLU A 1 150 ? 15.216 5.591 -13.279 1.00 72.69 150 GLU A N 1
ATOM 1118 C CA . GLU A 1 150 ? 16.597 5.748 -12.788 1.00 72.69 150 GLU A CA 1
ATOM 1119 C C . GLU A 1 150 ? 17.313 4.393 -12.636 1.00 72.69 150 GLU A C 1
ATOM 1121 O O . GLU A 1 150 ? 18.461 4.256 -13.057 1.00 72.69 150 GLU A O 1
ATOM 1126 N N . ILE A 1 151 ? 16.621 3.385 -12.091 1.00 75.62 151 ILE A N 1
ATOM 1127 C CA . ILE A 1 151 ? 17.079 1.981 -12.044 1.00 75.62 151 ILE A CA 1
ATOM 1128 C C . ILE A 1 151 ? 17.115 1.400 -13.462 1.00 75.62 151 ILE A C 1
ATOM 1130 O O . ILE A 1 1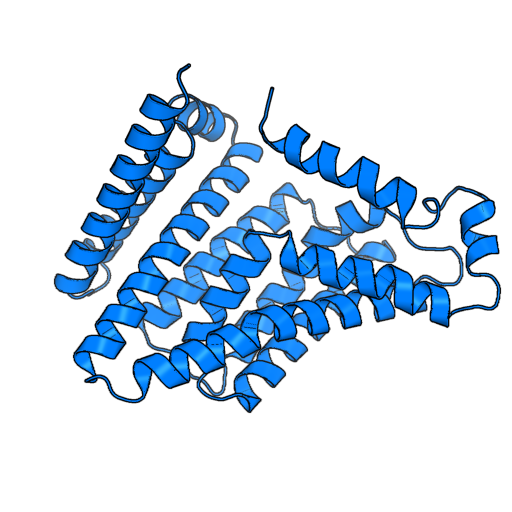51 ? 18.052 0.710 -13.860 1.00 75.62 151 ILE A O 1
ATOM 1134 N N . GLY A 1 152 ? 16.077 1.741 -14.222 1.00 75.75 152 GLY A N 1
ATOM 1135 C CA . GLY A 1 152 ? 15.797 1.357 -15.590 1.00 75.75 152 GLY A CA 1
ATOM 1136 C C . GLY A 1 152 ? 15.269 -0.076 -15.749 1.00 75.75 152 GLY A C 1
ATOM 1137 O O . GLY A 1 152 ? 15.163 -0.826 -14.790 1.00 75.75 152 GLY A O 1
ATOM 1138 N N . LEU A 1 153 ? 14.880 -0.444 -16.978 1.00 82.06 153 LEU A N 1
ATOM 1139 C CA . LEU A 1 153 ? 14.391 -1.778 -17.349 1.00 82.06 153 LEU A CA 1
ATOM 1140 C C . LEU A 1 153 ? 15.274 -2.463 -18.410 1.00 82.06 153 LEU A C 1
ATOM 1142 O O . LEU A 1 153 ? 15.625 -1.829 -19.411 1.00 82.06 153 LEU A O 1
ATOM 1146 N N . PRO A 1 154 ? 15.576 -3.767 -18.277 1.00 81.56 154 PRO A N 1
ATOM 1147 C CA . PRO A 1 154 ? 16.436 -4.477 -19.212 1.00 81.56 154 PRO A CA 1
ATOM 1148 C C . PRO A 1 154 ? 15.836 -4.501 -20.620 1.00 81.56 154 PRO A C 1
ATOM 1150 O O . PRO A 1 154 ? 14.674 -4.868 -20.829 1.00 81.56 154 PRO A O 1
ATOM 1153 N N . THR A 1 155 ? 16.647 -4.128 -21.610 1.00 80.81 155 THR A N 1
ATOM 1154 C CA . THR A 1 155 ? 16.226 -4.080 -23.013 1.00 80.81 155 THR A CA 1
ATOM 1155 C C . THR A 1 155 ? 15.799 -5.464 -23.502 1.00 80.81 155 THR A C 1
ATOM 1157 O O . THR A 1 155 ? 16.544 -6.433 -23.381 1.00 80.81 155 THR A O 1
ATOM 1160 N N . GLY A 1 156 ? 14.594 -5.563 -24.066 1.00 81.81 156 GLY A N 1
ATOM 1161 C CA . GLY A 1 156 ? 14.030 -6.822 -24.562 1.00 81.81 156 GLY A CA 1
ATOM 1162 C C . GLY A 1 156 ? 13.412 -7.708 -23.476 1.00 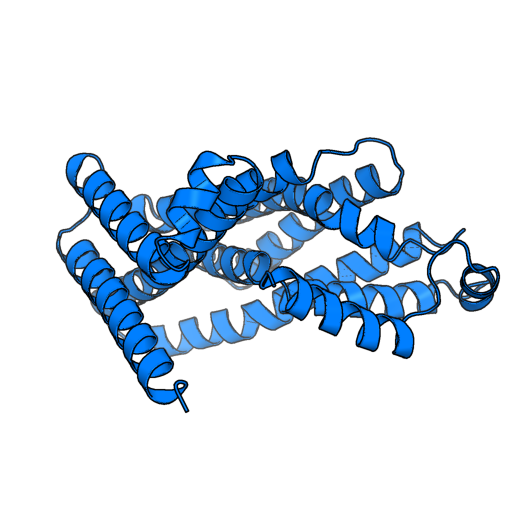81.81 156 GLY A C 1
ATOM 1163 O O . GLY A 1 156 ? 12.839 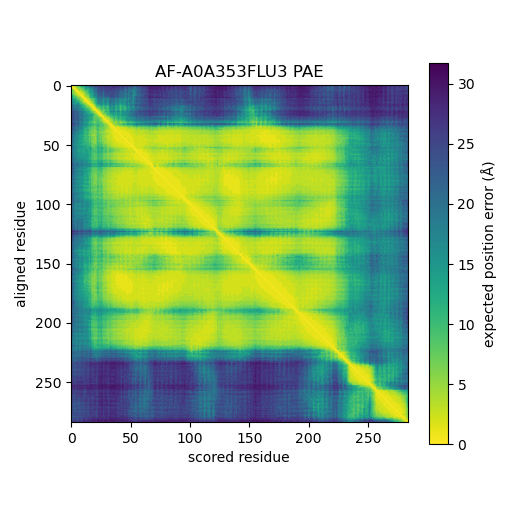-8.742 -23.806 1.00 81.81 156 GLY A O 1
ATOM 1164 N N . MET A 1 157 ? 13.493 -7.307 -22.202 1.00 86.56 157 MET A N 1
ATOM 1165 C CA . MET A 1 157 ? 12.946 -8.036 -21.050 1.00 86.56 157 MET A CA 1
ATOM 1166 C C . MET A 1 157 ? 12.066 -7.150 -20.155 1.00 86.56 157 MET A C 1
ATOM 1168 O O . MET A 1 157 ? 11.722 -7.552 -19.046 1.00 86.56 157 MET A O 1
ATOM 1172 N N . GLN A 1 158 ? 11.645 -5.972 -20.631 1.00 86.25 158 GLN A N 1
ATOM 1173 C CA . GLN A 1 158 ? 10.851 -5.015 -19.849 1.00 86.25 158 GLN A CA 1
ATOM 1174 C C . GLN A 1 158 ? 9.567 -5.643 -19.297 1.00 86.25 158 GLN A C 1
ATOM 1176 O O . GLN A 1 158 ? 9.239 -5.448 -18.134 1.00 86.25 158 GLN A O 1
ATOM 1181 N N . GLY A 1 159 ? 8.870 -6.454 -20.100 1.00 89.31 159 GLY A N 1
ATOM 1182 C CA . GLY A 1 159 ? 7.669 -7.159 -19.646 1.00 89.31 159 GLY A CA 1
ATOM 1183 C C . GLY A 1 159 ? 7.952 -8.141 -18.504 1.00 89.31 159 GLY A C 1
ATOM 1184 O O . GLY A 1 159 ? 7.210 -8.168 -17.529 1.00 89.31 159 GLY A O 1
ATOM 1185 N N . ALA A 1 160 ? 9.045 -8.906 -18.588 1.00 89.94 160 ALA A N 1
ATOM 1186 C CA . ALA A 1 160 ? 9.442 -9.848 -17.541 1.00 89.94 160 ALA A CA 1
ATOM 1187 C C . ALA A 1 160 ? 9.851 -9.122 -16.249 1.00 89.94 160 ALA A C 1
ATOM 1189 O O . ALA A 1 160 ? 9.441 -9.529 -15.166 1.00 89.94 160 ALA A O 1
ATOM 1190 N N . ALA A 1 161 ? 10.588 -8.016 -16.374 1.00 88.69 161 ALA A N 1
ATOM 1191 C CA . ALA A 1 161 ? 10.966 -7.158 -15.258 1.00 88.69 161 ALA A CA 1
ATOM 1192 C C . ALA A 1 161 ? 9.740 -6.525 -14.574 1.00 88.69 161 ALA A C 1
ATOM 1194 O O . ALA A 1 161 ? 9.609 -6.605 -13.359 1.00 88.69 161 ALA A O 1
ATOM 1195 N N . LEU A 1 162 ? 8.789 -5.977 -15.340 1.00 91.31 162 LEU A N 1
ATOM 1196 C CA . LEU A 1 162 ? 7.549 -5.408 -14.797 1.00 91.31 162 LEU A CA 1
ATOM 1197 C C . LEU A 1 162 ? 6.674 -6.465 -14.112 1.00 91.31 162 LEU A C 1
ATOM 1199 O O . LEU A 1 162 ? 6.098 -6.193 -13.060 1.00 91.31 162 LEU A O 1
ATOM 1203 N N . VAL A 1 163 ? 6.579 -7.672 -14.679 1.00 93.94 163 VAL A N 1
ATOM 1204 C CA . VAL A 1 163 ? 5.871 -8.793 -14.041 1.00 93.94 163 VAL A CA 1
ATOM 1205 C C . VAL A 1 163 ? 6.556 -9.183 -12.736 1.00 93.94 163 VAL A C 1
ATOM 1207 O O . VAL A 1 163 ? 5.884 -9.264 -11.713 1.00 93.94 163 VAL A O 1
ATOM 1210 N N . GLY A 1 164 ? 7.879 -9.376 -12.755 1.00 93.44 164 GLY A N 1
ATOM 1211 C CA . GLY A 1 164 ? 8.667 -9.672 -11.560 1.00 93.44 164 GLY A CA 1
ATOM 1212 C C . GLY A 1 164 ? 8.441 -8.634 -10.474 1.00 93.44 164 GLY A C 1
ATOM 1213 O O . GLY A 1 164 ? 7.994 -8.980 -9.386 1.00 93.44 164 GLY A O 1
ATOM 1214 N N . PHE A 1 165 ? 8.625 -7.359 -10.814 1.00 91.94 165 PHE A N 1
ATOM 1215 C CA . PHE A 1 165 ? 8.416 -6.235 -9.910 1.00 91.94 165 PHE A CA 1
ATOM 1216 C C . PHE A 1 165 ? 7.047 -6.266 -9.233 1.00 91.94 165 PHE A C 1
ATOM 1218 O O . PHE A 1 165 ? 6.964 -6.227 -8.010 1.00 91.94 165 PHE A O 1
ATOM 1225 N N . ASN A 1 166 ? 5.966 -6.410 -9.999 1.00 95.06 166 ASN A N 1
ATOM 1226 C CA . ASN A 1 166 ? 4.621 -6.392 -9.426 1.00 95.06 166 ASN A CA 1
ATOM 1227 C C . ASN A 1 166 ? 4.299 -7.643 -8.592 1.00 95.06 166 ASN A C 1
ATOM 1229 O O . ASN A 1 166 ? 3.585 -7.537 -7.596 1.00 95.06 166 ASN A O 1
ATOM 1233 N N . LEU A 1 167 ? 4.862 -8.807 -8.939 1.00 96.50 167 LEU A N 1
ATOM 1234 C CA . LEU A 1 167 ? 4.790 -10.001 -8.087 1.00 96.50 167 LEU A CA 1
ATOM 1235 C C . LEU A 1 167 ? 5.530 -9.783 -6.761 1.00 96.50 167 LEU A C 1
ATOM 1237 O O . LEU A 1 167 ? 5.036 -10.179 -5.707 1.00 96.50 167 LEU A O 1
ATOM 1241 N N . GLY A 1 168 ? 6.686 -9.120 -6.815 1.00 95.81 168 GLY A N 1
ATOM 1242 C CA . GLY A 1 168 ? 7.431 -8.664 -5.647 1.00 95.81 168 GLY A CA 1
ATOM 1243 C C . GLY A 1 168 ? 6.612 -7.735 -4.759 1.00 95.81 168 GLY A C 1
ATOM 1244 O O . GLY A 1 168 ? 6.510 -7.964 -3.555 1.00 95.81 168 GLY A O 1
ATOM 1245 N N . VAL A 1 169 ? 5.964 -6.737 -5.366 1.00 94.62 169 VAL A N 1
ATOM 1246 C CA . VAL A 1 169 ? 5.080 -5.782 -4.684 1.00 94.62 169 VAL A CA 1
ATOM 1247 C C . VAL A 1 169 ? 3.938 -6.508 -3.966 1.00 94.62 169 VAL A C 1
ATOM 1249 O O . VAL A 1 169 ? 3.756 -6.327 -2.763 1.00 94.62 169 VAL A O 1
ATOM 1252 N N . GLU A 1 170 ? 3.207 -7.389 -4.657 1.00 96.62 170 GLU A N 1
ATOM 1253 C CA . GLU A 1 170 ? 2.118 -8.164 -4.045 1.00 96.62 170 GLU A CA 1
ATOM 1254 C C . GLU A 1 170 ? 2.622 -9.050 -2.894 1.00 96.62 170 GLU A C 1
ATOM 1256 O O . GLU A 1 170 ? 2.018 -9.079 -1.815 1.00 96.62 170 GLU A O 1
ATOM 1261 N N . ALA A 1 171 ? 3.763 -9.722 -3.081 1.00 97.50 171 ALA A N 1
ATOM 1262 C CA . ALA A 1 171 ? 4.386 -10.538 -2.045 1.00 97.50 171 ALA A CA 1
ATOM 1263 C C . ALA A 1 171 ? 4.798 -9.703 -0.820 1.00 97.50 171 ALA A C 1
ATOM 1265 O O . ALA A 1 171 ? 4.517 -10.109 0.308 1.00 97.50 171 ALA A O 1
ATOM 1266 N N . GLY A 1 172 ? 5.402 -8.529 -1.022 1.00 96.06 172 GLY A N 1
ATOM 1267 C CA . GLY A 1 172 ? 5.798 -7.606 0.045 1.00 96.06 172 GLY A CA 1
ATOM 1268 C C . GLY A 1 172 ? 4.596 -7.089 0.832 1.00 96.06 172 GLY A C 1
ATOM 1269 O O . GLY A 1 172 ? 4.584 -7.129 2.065 1.00 96.06 172 GLY A O 1
ATOM 1270 N N . GLN A 1 173 ? 3.526 -6.700 0.131 1.00 95.88 173 GLN A N 1
ATOM 1271 C CA . GLN A 1 173 ? 2.279 -6.256 0.757 1.00 95.88 173 GLN A CA 1
ATOM 1272 C C . GLN A 1 173 ? 1.658 -7.351 1.632 1.00 95.88 173 GLN A C 1
ATOM 1274 O O . GLN A 1 173 ? 1.249 -7.080 2.764 1.00 95.88 173 GLN A O 1
ATOM 1279 N N . LEU A 1 174 ? 1.586 -8.589 1.132 1.00 96.38 174 LEU A N 1
ATOM 1280 C CA . LEU A 1 174 ? 1.040 -9.718 1.888 1.00 96.38 174 LEU A CA 1
ATOM 1281 C C . LEU A 1 174 ? 1.944 -10.116 3.058 1.00 96.38 174 LEU A C 1
ATOM 1283 O O . LEU A 1 174 ? 1.431 -10.362 4.152 1.00 96.38 174 LEU A O 1
ATOM 1287 N N . ALA A 1 175 ? 3.264 -10.137 2.859 1.00 96.25 175 ALA A N 1
ATOM 1288 C CA . ALA A 1 175 ? 4.239 -10.429 3.907 1.00 96.25 175 ALA A CA 1
ATOM 1289 C C . ALA A 1 175 ? 4.153 -9.423 5.063 1.00 96.25 175 ALA A C 1
ATOM 1291 O O . ALA A 1 175 ? 4.282 -9.809 6.224 1.00 96.25 175 ALA A O 1
ATOM 1292 N N . PHE A 1 176 ? 3.864 -8.157 4.759 1.00 95.06 176 PHE A N 1
ATOM 1293 C CA . PHE A 1 176 ? 3.652 -7.123 5.764 1.00 95.06 176 PHE A CA 1
ATOM 1294 C C . PHE A 1 176 ? 2.266 -7.209 6.425 1.00 95.06 176 PHE A C 1
ATOM 1296 O O . PHE A 1 176 ? 2.151 -7.195 7.651 1.00 95.06 176 PHE A O 1
ATOM 1303 N N . LEU A 1 177 ? 1.190 -7.320 5.638 1.00 94.94 177 LEU A N 1
ATOM 1304 C CA . LEU A 1 177 ? -0.175 -7.207 6.160 1.00 94.94 177 LEU A CA 1
ATOM 1305 C C . LEU A 1 177 ? -0.696 -8.468 6.847 1.00 94.94 177 LEU A C 1
ATOM 1307 O O . LEU A 1 177 ? -1.453 -8.344 7.811 1.00 94.94 177 LEU A O 1
ATOM 1311 N N . LEU A 1 178 ? -0.337 -9.670 6.387 1.00 94.50 178 LEU A N 1
ATOM 1312 C CA . LEU A 1 178 ? -0.878 -10.912 6.952 1.00 94.50 178 LEU A CA 1
ATOM 1313 C C . LEU A 1 178 ? -0.525 -11.091 8.438 1.00 94.50 178 LEU A C 1
ATOM 1315 O O . LEU A 1 178 ? -1.452 -11.308 9.226 1.00 94.50 178 LEU A O 1
ATOM 1319 N N . PRO A 1 179 ? 0.744 -10.954 8.875 1.00 94.75 179 PRO A N 1
ATOM 1320 C CA . PRO A 1 179 ? 1.088 -11.083 10.290 1.00 94.75 179 PRO A CA 1
ATOM 1321 C C . PRO A 1 179 ? 0.369 -10.048 11.161 1.00 94.75 179 PRO A C 1
ATOM 1323 O O . PRO A 1 179 ? -0.110 -10.378 12.246 1.00 94.75 179 PRO A O 1
ATOM 1326 N N . ILE A 1 180 ? 0.231 -8.813 10.668 1.00 93.38 180 ILE A N 1
ATOM 1327 C CA . ILE A 1 180 ? -0.451 -7.726 11.379 1.00 93.38 180 ILE A CA 1
ATOM 1328 C C . ILE A 1 180 ? -1.947 -8.021 11.498 1.00 93.38 180 ILE A C 1
ATOM 1330 O O . ILE A 1 180 ? -2.504 -7.937 12.591 1.00 93.38 180 ILE A O 1
ATOM 1334 N N . ALA A 1 181 ? -2.601 -8.411 10.402 1.00 91.81 181 ALA A N 1
ATOM 1335 C CA . ALA A 1 181 ? -4.020 -8.752 10.384 1.00 91.81 181 ALA A CA 1
ATOM 1336 C C . ALA A 1 181 ? -4.335 -9.904 11.352 1.00 91.81 181 ALA A C 1
ATOM 1338 O O . ALA A 1 181 ? -5.287 -9.820 12.133 1.00 91.81 181 ALA A O 1
ATOM 1339 N N . LEU A 1 182 ? -3.507 -10.954 11.344 1.00 92.06 182 LEU A N 1
ATOM 1340 C CA . LEU A 1 182 ? -3.630 -12.088 12.258 1.00 92.06 182 LEU A CA 1
ATOM 1341 C C . LEU A 1 182 ? -3.388 -11.665 13.711 1.00 92.06 182 LEU A C 1
ATOM 1343 O O . LEU A 1 182 ? -4.197 -11.989 14.580 1.00 92.06 182 LEU A O 1
ATOM 1347 N N . GLY A 1 183 ? -2.332 -10.892 13.978 1.00 91.12 183 GLY A N 1
ATOM 1348 C CA . GLY A 1 183 ? -2.016 -10.379 15.311 1.00 91.12 183 GLY A CA 1
ATOM 1349 C C . GLY A 1 183 ? -3.138 -9.516 15.889 1.00 91.12 183 GLY A C 1
ATOM 1350 O O . GLY A 1 183 ? -3.561 -9.728 17.025 1.00 91.12 183 GLY A O 1
ATOM 1351 N N . VAL A 1 184 ? -3.695 -8.601 15.091 1.00 88.62 184 VAL A N 1
ATOM 1352 C CA . VAL A 1 184 ? -4.862 -7.791 15.471 1.00 88.62 184 VAL A CA 1
ATOM 1353 C C . VAL A 1 184 ? -6.080 -8.679 15.726 1.00 88.62 184 VAL A C 1
ATOM 1355 O O . VAL A 1 184 ? -6.781 -8.479 16.721 1.00 88.62 184 VAL A O 1
ATOM 1358 N N . GLY A 1 185 ? -6.328 -9.684 14.883 1.00 88.44 185 GLY A N 1
ATOM 1359 C CA . GLY A 1 185 ? -7.403 -10.658 15.088 1.00 88.44 185 GLY A CA 1
ATOM 1360 C C . GLY A 1 185 ? -7.277 -11.395 16.425 1.00 88.44 185 GLY A C 1
ATOM 1361 O O . GLY A 1 185 ? -8.243 -11.463 17.184 1.00 88.44 185 GLY A O 1
ATOM 1362 N N . ILE A 1 186 ? -6.072 -11.862 16.760 1.00 90.06 186 ILE A N 1
ATOM 1363 C CA . ILE A 1 186 ? -5.771 -12.552 18.022 1.00 90.06 186 ILE A CA 1
ATOM 1364 C C . ILE A 1 186 ? -5.951 -11.610 19.216 1.00 90.06 186 ILE A C 1
ATOM 1366 O O . ILE A 1 186 ? -6.723 -11.923 20.122 1.00 90.06 186 ILE A O 1
ATOM 1370 N N . VAL A 1 187 ? -5.303 -10.440 19.212 1.00 87.88 187 VAL A N 1
ATOM 1371 C CA . VAL A 1 187 ? -5.354 -9.467 20.321 1.00 87.88 187 VAL A CA 1
ATOM 1372 C C . VAL A 1 187 ? -6.781 -9.000 20.579 1.00 87.88 187 VAL A C 1
ATOM 1374 O O . VAL A 1 187 ? -7.198 -8.850 21.727 1.00 87.88 187 VAL A O 1
ATOM 1377 N N . THR A 1 188 ? -7.558 -8.791 19.518 1.00 86.88 188 THR A N 1
ATOM 1378 C CA . THR A 1 188 ? -8.928 -8.303 19.659 1.00 86.88 188 THR A CA 1
ATOM 1379 C C . THR A 1 188 ? -9.936 -9.418 19.942 1.00 86.88 188 THR A C 1
ATOM 1381 O O . THR A 1 188 ? -11.019 -9.125 20.438 1.00 86.88 188 THR A O 1
ATOM 1384 N N . SER A 1 189 ? -9.626 -10.696 19.706 1.00 89.31 189 SER A N 1
ATOM 1385 C CA . SER A 1 189 ? -10.593 -11.798 19.869 1.00 89.31 189 SER A CA 1
ATOM 1386 C C . SER A 1 189 ? -11.263 -11.848 21.253 1.00 89.31 189 SER A C 1
ATOM 1388 O O . SER A 1 189 ? -12.469 -12.075 21.328 1.00 89.31 189 SER A O 1
ATOM 1390 N N . ASN A 1 190 ? -10.525 -11.524 22.321 1.00 90.81 190 ASN A N 1
ATOM 1391 C CA . ASN A 1 190 ? -10.965 -11.677 23.715 1.00 90.81 190 ASN A CA 1
ATOM 1392 C C . ASN A 1 190 ? -11.264 -10.356 24.449 1.00 90.81 190 ASN A C 1
ATOM 1394 O O . ASN A 1 190 ? -11.476 -10.362 25.661 1.00 90.81 190 ASN A O 1
ATOM 1398 N N . ILE A 1 191 ? -11.271 -9.215 23.751 1.00 90.88 191 ILE A N 1
ATOM 1399 C CA . ILE A 1 191 ? -11.503 -7.901 24.380 1.00 90.88 191 ILE A CA 1
ATOM 1400 C C . ILE A 1 191 ? -12.905 -7.361 24.079 1.00 90.88 191 ILE A C 1
ATOM 1402 O O . ILE A 1 191 ? -13.508 -7.664 23.044 1.00 90.88 191 ILE A O 1
ATOM 1406 N N . LYS A 1 192 ? -13.430 -6.518 24.977 1.00 90.69 192 LYS A N 1
ATOM 1407 C CA . LYS A 1 192 ? -14.766 -5.913 24.837 1.00 90.69 192 LYS A CA 1
ATOM 1408 C C . LYS A 1 192 ? -14.828 -4.972 23.629 1.00 90.69 192 LYS A C 1
ATOM 1410 O O . LYS A 1 192 ? -13.825 -4.372 23.249 1.00 90.69 192 LYS A O 1
ATOM 1415 N N . ALA A 1 193 ? -16.024 -4.774 23.069 1.00 84.94 193 ALA A N 1
ATOM 1416 C CA . ALA A 1 193 ? -16.237 -3.903 21.907 1.00 84.94 193 ALA A CA 1
ATOM 1417 C C . ALA A 1 193 ? -15.706 -2.469 22.112 1.00 84.94 193 ALA A C 1
ATOM 1419 O O . ALA A 1 193 ? -15.066 -1.924 21.217 1.00 84.94 193 ALA A O 1
ATOM 1420 N N . GLU A 1 194 ? -15.875 -1.894 23.308 1.00 78.56 194 GLU A N 1
ATOM 1421 C CA . GLU A 1 194 ? -15.312 -0.576 23.648 1.00 78.56 194 GLU A CA 1
ATOM 1422 C C . GLU A 1 194 ? -13.774 -0.572 23.576 1.00 78.56 194 GLU A C 1
ATOM 1424 O O . GLU A 1 194 ? -13.171 0.364 23.057 1.00 78.56 194 GLU A O 1
ATOM 1429 N N . GLN A 1 195 ? -13.118 -1.646 24.028 1.00 78.56 195 GLN A N 1
ATOM 1430 C CA . GLN A 1 195 ? -11.660 -1.777 23.955 1.00 78.56 195 GLN A CA 1
ATOM 1431 C C . GLN A 1 195 ? -11.184 -1.945 22.506 1.00 78.56 195 GLN A C 1
ATOM 1433 O O . GLN A 1 195 ? -10.184 -1.337 22.130 1.00 78.56 195 GLN A O 1
ATOM 1438 N N . LYS A 1 196 ? -11.924 -2.692 21.669 1.00 79.69 196 LYS A N 1
ATOM 1439 C CA . LYS A 1 196 ? -11.661 -2.790 20.218 1.00 79.69 196 LYS A CA 1
ATOM 1440 C C . LYS A 1 196 ? -11.745 -1.426 19.545 1.00 79.69 196 LYS A C 1
ATOM 1442 O O . LYS A 1 196 ? -10.878 -1.076 18.748 1.00 79.69 196 LYS A O 1
ATOM 1447 N N . GLN A 1 197 ? -12.776 -0.652 19.879 1.00 76.75 197 GLN A N 1
ATOM 1448 C CA . GLN A 1 197 ? -12.965 0.692 19.347 1.00 76.75 197 GLN A CA 1
ATOM 1449 C C . GLN A 1 197 ? -11.828 1.626 19.781 1.00 76.75 197 GLN A C 1
ATOM 1451 O O . GLN A 1 197 ? -11.272 2.322 18.937 1.00 76.75 197 GLN A O 1
ATOM 1456 N N . ASN A 1 198 ? -11.423 1.595 21.053 1.00 73.44 198 ASN A N 1
ATOM 1457 C CA . ASN A 1 198 ? -10.300 2.393 21.552 1.00 73.44 198 ASN A CA 1
ATOM 1458 C C . ASN A 1 198 ? -8.974 2.015 20.876 1.00 73.44 198 ASN A C 1
ATOM 1460 O O . ASN A 1 198 ? -8.229 2.902 20.466 1.00 73.44 198 ASN A O 1
ATOM 1464 N N . PHE A 1 199 ? -8.701 0.718 20.706 1.00 76.62 199 PHE A N 1
ATOM 1465 C CA . PHE A 1 199 ? -7.519 0.233 19.990 1.00 76.62 199 PHE A CA 1
ATOM 1466 C C . PHE A 1 199 ? -7.504 0.722 18.535 1.00 76.62 199 PHE A C 1
ATOM 1468 O O . PHE A 1 199 ? -6.506 1.273 18.069 1.00 76.62 199 PHE A O 1
ATOM 1475 N N . ARG A 1 200 ? -8.643 0.604 17.837 1.00 80.81 200 ARG A N 1
ATOM 1476 C CA . ARG A 1 200 ? -8.823 1.116 16.471 1.00 80.81 200 ARG A CA 1
ATOM 1477 C C . ARG A 1 200 ? -8.568 2.624 16.414 1.00 80.81 200 ARG A C 1
ATOM 1479 O O . ARG A 1 200 ? -7.817 3.077 15.559 1.00 80.81 200 ARG A O 1
ATOM 1486 N N . LEU A 1 201 ? -9.134 3.407 17.333 1.00 73.88 201 LEU A N 1
ATOM 1487 C CA . LEU A 1 201 ? -8.919 4.857 17.380 1.00 73.88 201 LEU A CA 1
ATOM 1488 C C . LEU A 1 201 ? -7.451 5.224 17.650 1.00 73.88 201 LEU A C 1
ATOM 1490 O O . LEU A 1 201 ? -6.939 6.145 17.018 1.00 73.88 201 LEU A O 1
ATOM 1494 N N . GLN A 1 202 ? -6.753 4.507 18.535 1.00 73.25 202 GLN A N 1
ATOM 1495 C CA . GLN A 1 202 ? -5.328 4.741 18.812 1.00 73.25 202 GLN A CA 1
ATOM 1496 C C . GLN A 1 202 ? -4.455 4.469 17.592 1.00 73.25 202 GLN A C 1
ATOM 1498 O O . GLN A 1 202 ? -3.696 5.345 17.182 1.00 73.25 202 GLN A O 1
ATOM 1503 N N . ALA A 1 203 ? -4.598 3.288 16.989 1.00 77.50 203 ALA A N 1
ATOM 1504 C CA . ALA A 1 203 ? -3.869 2.928 15.780 1.00 77.50 203 ALA A CA 1
ATOM 1505 C C . ALA A 1 203 ? -4.160 3.920 14.643 1.00 77.50 203 ALA A C 1
ATOM 1507 O O . ALA A 1 203 ? -3.237 4.408 13.995 1.00 77.50 203 ALA A O 1
ATOM 1508 N N . GLY A 1 204 ? -5.427 4.305 14.463 1.00 77.44 204 GLY A N 1
ATOM 1509 C CA . GLY A 1 204 ? -5.808 5.295 13.462 1.00 77.44 204 GLY A CA 1
ATOM 1510 C C . GLY A 1 204 ? -5.242 6.687 13.751 1.00 77.44 204 GLY A C 1
ATOM 1511 O O . GLY A 1 204 ? -4.850 7.388 12.828 1.00 77.44 204 GLY A O 1
ATOM 1512 N N . SER A 1 205 ? -5.110 7.085 15.018 1.00 69.38 205 SER A N 1
ATOM 1513 C CA . SER A 1 205 ? -4.475 8.366 15.366 1.00 69.38 205 SER A CA 1
ATOM 1514 C C . SER A 1 205 ? -2.984 8.375 15.014 1.00 69.38 205 SER A C 1
ATOM 1516 O O . SER A 1 205 ? -2.482 9.378 14.511 1.00 69.38 205 SER A O 1
ATOM 1518 N N . ILE A 1 206 ? -2.282 7.257 15.234 1.00 76.00 206 ILE A N 1
ATOM 1519 C CA . ILE A 1 206 ? -0.857 7.119 14.900 1.00 76.00 206 ILE A CA 1
ATOM 1520 C C . ILE A 1 206 ? -0.658 7.189 13.383 1.00 76.00 206 ILE A C 1
ATOM 1522 O O . ILE A 1 206 ? 0.131 7.999 12.904 1.00 76.00 206 ILE A O 1
ATOM 1526 N N . ILE A 1 207 ? -1.414 6.390 12.622 1.00 79.62 207 ILE A N 1
ATOM 1527 C CA . ILE A 1 207 ? -1.329 6.379 11.153 1.00 79.62 207 ILE A CA 1
ATOM 1528 C C . ILE A 1 207 ? -1.720 7.750 10.588 1.00 79.62 207 ILE A C 1
ATOM 1530 O O . ILE A 1 207 ? -1.087 8.237 9.654 1.00 79.62 207 ILE A O 1
ATOM 1534 N N . GLY A 1 208 ? -2.716 8.413 11.180 1.00 76.38 208 GLY A N 1
ATOM 1535 C CA . GLY A 1 208 ? -3.136 9.755 10.783 1.00 76.38 208 GLY A CA 1
ATOM 1536 C C . GLY A 1 208 ? -2.040 10.797 10.983 1.00 76.38 208 GLY A C 1
ATOM 1537 O O . GLY A 1 208 ? -1.822 11.616 10.095 1.00 76.38 208 GLY A O 1
ATOM 1538 N N . ALA A 1 209 ? -1.303 10.731 12.095 1.00 71.00 209 ALA A N 1
ATOM 1539 C CA . ALA A 1 209 ? -0.161 11.608 12.344 1.00 71.00 209 ALA A CA 1
ATOM 1540 C C . ALA A 1 209 ? 0.981 11.372 11.339 1.00 71.00 209 ALA A C 1
ATOM 1542 O O . ALA A 1 209 ? 1.529 12.337 10.809 1.00 71.00 209 ALA A O 1
ATOM 1543 N N . ILE A 1 210 ? 1.294 10.107 11.026 1.00 76.12 210 ILE A N 1
ATOM 1544 C CA . ILE A 1 210 ? 2.269 9.753 9.977 1.00 76.12 210 ILE A CA 1
ATOM 1545 C C . ILE A 1 210 ? 1.808 10.312 8.625 1.00 76.12 210 ILE A C 1
ATOM 1547 O O . ILE A 1 210 ? 2.575 10.968 7.932 1.00 76.12 210 ILE A O 1
ATOM 1551 N N . SER A 1 211 ? 0.532 10.128 8.282 1.00 76.19 211 SER A N 1
ATOM 1552 C CA . SER A 1 211 ? -0.039 10.606 7.016 1.00 76.19 211 SER A CA 1
ATOM 1553 C C . SER A 1 211 ? 0.011 12.130 6.904 1.00 76.19 211 SER A C 1
ATOM 1555 O O . SER A 1 211 ? 0.367 12.664 5.863 1.00 76.19 211 SER A O 1
ATOM 1557 N N . LEU A 1 212 ? -0.299 12.853 7.982 1.00 74.56 212 LEU A N 1
ATOM 1558 C CA . LEU A 1 212 ? -0.203 14.314 8.018 1.00 74.56 212 LEU A CA 1
ATOM 1559 C C . LEU A 1 212 ? 1.234 14.809 7.885 1.00 74.56 212 LEU A C 1
ATOM 1561 O O . LEU A 1 212 ? 1.469 15.814 7.218 1.00 74.56 212 LEU A O 1
ATOM 1565 N N . HIS A 1 213 ? 2.188 14.100 8.488 1.00 72.44 213 HIS A N 1
ATOM 1566 C CA . HIS A 1 213 ? 3.601 14.377 8.282 1.00 72.44 213 HIS A CA 1
ATOM 1567 C C . HIS A 1 213 ? 3.989 14.203 6.804 1.00 72.44 213 HIS A C 1
ATOM 1569 O O . HIS A 1 213 ? 4.571 15.123 6.237 1.00 72.44 213 HIS A O 1
ATOM 1575 N N . LEU A 1 214 ? 3.580 13.099 6.164 1.00 73.38 214 LEU A N 1
ATOM 1576 C CA . LEU A 1 214 ? 3.814 12.845 4.734 1.00 73.38 214 LEU A CA 1
ATOM 1577 C C . LEU A 1 214 ? 3.169 13.910 3.829 1.00 73.38 214 LEU A C 1
ATOM 1579 O O . LEU A 1 214 ? 3.768 14.358 2.855 1.00 73.38 214 LEU A O 1
ATOM 1583 N N . VAL A 1 215 ? 1.955 14.364 4.153 1.00 75.12 215 VAL A N 1
ATOM 1584 C CA . VAL A 1 215 ? 1.304 15.470 3.428 1.00 75.12 215 VAL A CA 1
ATOM 1585 C C . VAL A 1 215 ? 2.100 16.764 3.591 1.00 75.12 215 VAL A C 1
ATOM 1587 O O . VAL A 1 215 ? 2.314 17.487 2.624 1.00 75.12 215 VAL A O 1
ATOM 1590 N N . GLY A 1 216 ? 2.562 17.063 4.806 1.00 67.69 216 GLY A N 1
ATOM 1591 C CA . GLY A 1 216 ? 3.374 18.247 5.068 1.00 67.69 216 GLY A CA 1
ATOM 1592 C C . GLY A 1 216 ? 4.672 18.249 4.260 1.00 67.69 216 GLY A C 1
ATOM 1593 O O . GLY A 1 216 ? 4.981 19.245 3.610 1.00 67.69 216 GLY A O 1
ATOM 1594 N N . THR A 1 217 ? 5.408 17.135 4.261 1.00 70.31 217 THR A N 1
ATOM 1595 C CA . THR A 1 217 ? 6.685 17.021 3.540 1.00 70.31 217 THR A CA 1
ATOM 1596 C C . THR A 1 217 ? 6.502 17.105 2.028 1.00 70.31 217 THR A C 1
ATOM 1598 O O . THR A 1 217 ? 7.217 17.863 1.378 1.00 70.31 217 THR A O 1
ATOM 1601 N N . THR A 1 218 ? 5.509 16.408 1.470 1.00 73.00 218 THR A N 1
ATOM 1602 C CA . THR A 1 218 ? 5.217 16.460 0.025 1.00 73.00 218 THR A CA 1
ATOM 1603 C C . THR A 1 218 ? 4.786 17.857 -0.424 1.00 73.00 218 THR A C 1
ATOM 1605 O O . THR A 1 218 ? 5.270 18.354 -1.436 1.00 73.00 218 THR A O 1
ATOM 1608 N N . LEU A 1 219 ? 3.954 18.559 0.355 1.00 72.62 219 LEU A N 1
ATOM 1609 C CA . LEU A 1 219 ? 3.566 19.941 0.043 1.00 72.62 219 LEU A CA 1
ATOM 1610 C C . LEU A 1 219 ? 4.728 20.933 0.165 1.00 72.62 219 LEU A C 1
ATOM 1612 O O . LEU A 1 219 ? 4.801 21.880 -0.617 1.00 72.62 219 LEU A O 1
ATOM 1616 N N . ALA A 1 220 ? 5.638 20.735 1.119 1.00 65.75 220 ALA A N 1
ATOM 1617 C CA . ALA A 1 220 ? 6.805 21.599 1.290 1.00 65.75 220 ALA A CA 1
ATOM 1618 C C . ALA A 1 220 ? 7.780 21.541 0.113 1.00 65.75 220 ALA A C 1
ATOM 1620 O O . ALA A 1 220 ? 8.423 22.547 -0.183 1.00 65.75 220 ALA A O 1
ATOM 1621 N N . ASN A 1 221 ? 7.848 20.404 -0.582 1.00 67.75 221 ASN A N 1
ATOM 1622 C CA . ASN A 1 221 ? 8.661 20.265 -1.788 1.00 67.75 221 ASN A CA 1
ATOM 1623 C C . ASN A 1 221 ? 8.139 21.134 -2.948 1.00 67.75 221 ASN A C 1
ATOM 1625 O O . ASN A 1 221 ? 8.918 21.543 -3.802 1.00 67.75 221 ASN A O 1
ATOM 1629 N N . ILE A 1 222 ? 6.843 21.466 -2.952 1.00 70.56 222 ILE A N 1
ATOM 1630 C CA . ILE A 1 222 ? 6.163 22.152 -4.066 1.00 70.56 222 ILE A CA 1
ATOM 1631 C C . ILE A 1 222 ? 5.883 23.621 -3.743 1.00 70.56 222 ILE A C 1
ATOM 1633 O O . ILE A 1 222 ? 5.836 24.470 -4.633 1.00 70.56 222 ILE A O 1
ATOM 1637 N N . LEU A 1 223 ? 5.676 23.940 -2.464 1.00 72.12 223 LEU A N 1
ATOM 1638 C CA . LEU A 1 223 ? 5.319 25.272 -1.990 1.00 72.12 223 LEU A CA 1
ATOM 1639 C C . LEU A 1 223 ? 6.493 25.875 -1.198 1.00 72.12 223 LEU A C 1
ATOM 1641 O O . LEU A 1 223 ? 6.652 25.563 -0.014 1.00 72.12 223 LEU A O 1
ATOM 1645 N N . PRO A 1 224 ? 7.279 26.802 -1.786 1.00 61.03 224 PRO A N 1
ATOM 1646 C CA . PRO A 1 224 ? 8.461 27.382 -1.140 1.00 61.03 224 PRO A CA 1
ATOM 1647 C C . PRO A 1 224 ? 8.180 28.016 0.232 1.00 61.03 224 PRO A C 1
ATOM 1649 O O . PRO A 1 224 ? 9.010 27.935 1.134 1.00 61.03 224 PRO A O 1
ATOM 1652 N N . GLY A 1 225 ? 6.988 28.599 0.418 1.00 57.12 225 GLY A N 1
ATOM 1653 C CA . GLY A 1 225 ? 6.553 29.183 1.695 1.00 57.12 225 GLY A CA 1
ATOM 1654 C C . GLY A 1 225 ? 6.127 28.167 2.764 1.00 57.12 225 GLY A C 1
ATOM 1655 O O . GLY A 1 225 ? 6.046 28.514 3.936 1.00 57.12 225 GLY A O 1
ATOM 1656 N N . VAL A 1 226 ? 5.864 26.910 2.392 1.00 56.16 226 VAL A N 1
ATOM 1657 C CA . VAL A 1 226 ? 5.611 25.815 3.347 1.00 56.16 226 VAL A CA 1
ATOM 1658 C C . VAL A 1 226 ? 6.934 25.236 3.838 1.00 56.16 226 VAL A C 1
ATOM 1660 O O . VAL A 1 226 ? 7.056 24.913 5.017 1.00 56.16 226 VAL A O 1
ATOM 1663 N N . ASN A 1 227 ? 7.950 25.177 2.974 1.00 51.03 227 ASN A N 1
ATOM 1664 C CA . ASN A 1 227 ? 9.290 24.744 3.359 1.00 51.03 227 ASN A CA 1
ATOM 1665 C C . ASN A 1 227 ? 9.879 25.633 4.465 1.00 51.03 227 ASN A C 1
ATOM 1667 O O . ASN A 1 227 ? 10.376 25.107 5.457 1.00 51.03 227 ASN A O 1
ATOM 1671 N N . SER A 1 228 ? 9.744 26.964 4.369 1.00 54.00 228 SER A N 1
ATOM 1672 C CA . SER A 1 228 ? 10.188 27.886 5.430 1.00 54.00 228 SER A CA 1
ATOM 1673 C C . SER A 1 228 ? 9.447 27.667 6.755 1.00 54.00 228 SER A C 1
ATOM 1675 O O . SER A 1 228 ? 10.068 27.656 7.814 1.00 54.00 228 SER A O 1
ATOM 1677 N N . LEU A 1 229 ? 8.139 27.390 6.708 1.00 51.62 229 LEU A N 1
ATOM 1678 C CA . LEU A 1 229 ? 7.348 27.069 7.901 1.00 51.62 229 LEU A CA 1
ATOM 1679 C C . LEU A 1 229 ? 7.755 25.726 8.541 1.00 51.62 229 LEU A C 1
ATOM 1681 O O . LEU A 1 229 ? 7.825 25.639 9.764 1.00 51.62 229 LEU A O 1
ATOM 1685 N N . LEU A 1 230 ? 8.048 24.688 7.746 1.00 50.56 230 LEU A N 1
ATOM 1686 C CA . LEU A 1 230 ? 8.451 23.355 8.234 1.00 50.56 230 LEU A CA 1
ATOM 1687 C C . LEU A 1 230 ? 9.945 23.220 8.572 1.00 50.56 230 LEU A C 1
ATOM 1689 O O . LEU A 1 230 ? 10.345 22.269 9.241 1.00 50.56 230 LEU A O 1
ATOM 1693 N N . THR A 1 231 ? 10.800 24.124 8.102 1.00 52.50 231 THR A N 1
ATOM 1694 C CA . THR A 1 231 ? 12.218 24.149 8.499 1.00 52.50 231 THR A CA 1
ATOM 1695 C C . THR A 1 231 ? 12.420 24.910 9.805 1.00 52.50 231 THR A C 1
ATOM 1697 O O . THR A 1 231 ? 13.211 24.464 10.639 1.00 52.50 231 THR A O 1
ATOM 1700 N N . GLU A 1 232 ? 11.661 25.987 10.039 1.00 51.44 232 GLU A N 1
ATOM 1701 C CA . GLU A 1 232 ? 11.606 26.672 11.340 1.00 51.44 232 GLU A CA 1
ATOM 1702 C C . GLU A 1 232 ? 10.949 25.795 12.416 1.00 51.44 232 GLU A C 1
ATOM 1704 O O . GLU A 1 232 ? 11.446 25.687 13.540 1.00 51.44 232 GLU A O 1
ATOM 1709 N N . TRP A 1 233 ? 9.872 25.092 12.057 1.00 45.81 233 TRP A N 1
ATOM 1710 C CA . TRP A 1 233 ? 9.234 24.084 12.895 1.00 45.81 233 TRP A CA 1
ATOM 1711 C C . 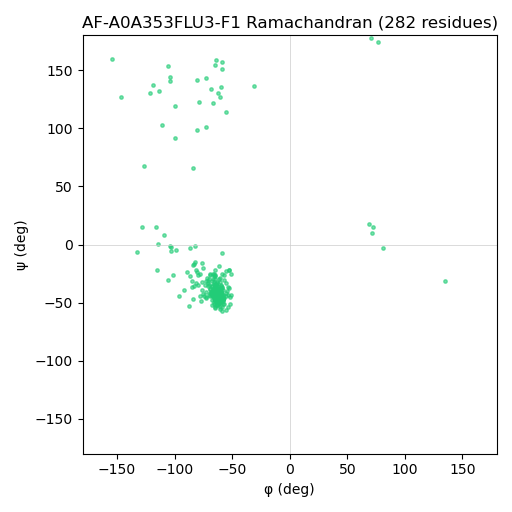TRP A 1 233 ? 9.687 22.703 12.456 1.00 45.81 233 TRP A C 1
ATOM 1713 O O . TRP A 1 233 ? 9.041 22.119 11.596 1.00 45.81 233 TRP A O 1
ATOM 1723 N N . GLN A 1 234 ? 10.761 22.176 13.063 1.00 51.06 234 GLN A N 1
ATOM 1724 C CA . GLN A 1 234 ? 11.262 20.809 12.832 1.00 51.06 234 GLN A CA 1
ATOM 1725 C C . GLN A 1 234 ? 10.109 19.833 12.478 1.00 51.06 234 GLN A C 1
ATOM 1727 O O . GLN A 1 234 ? 9.072 19.875 13.149 1.00 51.06 234 GLN A O 1
ATOM 1732 N N . PRO A 1 235 ? 10.264 18.945 11.475 1.00 51.56 235 PRO A N 1
ATOM 1733 C CA . PRO A 1 235 ? 9.160 18.274 10.770 1.00 51.56 235 PRO A CA 1
ATOM 1734 C C . PRO A 1 235 ? 8.118 17.551 11.644 1.00 51.56 235 PRO A C 1
ATOM 1736 O O . PRO A 1 235 ? 6.988 17.314 11.217 1.00 51.56 235 PRO A O 1
ATOM 1739 N N . ILE A 1 236 ? 8.496 17.189 12.870 1.00 50.25 236 ILE A N 1
ATOM 1740 C CA . ILE A 1 236 ? 7.685 16.432 13.823 1.00 50.25 236 ILE A CA 1
ATOM 1741 C C . ILE A 1 236 ? 6.794 17.367 14.672 1.00 50.25 236 ILE A C 1
ATOM 1743 O O . ILE A 1 236 ? 5.578 17.176 14.652 1.00 50.25 236 ILE A O 1
ATOM 1747 N N . PRO A 1 237 ? 7.306 18.419 15.347 1.00 51.91 237 PRO A N 1
ATOM 1748 C CA . PRO A 1 237 ? 6.473 19.452 15.974 1.00 51.91 237 PRO A CA 1
ATOM 1749 C C . PRO A 1 237 ? 5.410 20.070 15.055 1.00 51.91 237 PRO A C 1
ATOM 1751 O O . PRO A 1 237 ? 4.259 20.211 15.467 1.00 51.91 237 PRO A O 1
ATOM 1754 N N . GLY A 1 238 ? 5.764 20.387 13.804 1.00 47.59 238 GLY A N 1
ATOM 1755 C CA . GLY A 1 238 ? 4.825 20.949 12.827 1.00 47.59 238 GLY A CA 1
ATOM 1756 C C . GLY A 1 238 ? 3.708 19.971 12.454 1.00 47.59 238 GLY A C 1
ATOM 1757 O O . GLY A 1 238 ? 2.533 20.336 12.477 1.00 47.59 238 GLY A O 1
ATOM 1758 N N . ALA A 1 239 ? 4.048 18.700 12.213 1.00 50.00 239 ALA A N 1
ATOM 1759 C CA . ALA A 1 239 ? 3.068 17.645 11.950 1.00 50.00 239 ALA A CA 1
ATOM 1760 C C . ALA A 1 239 ? 2.155 17.378 13.158 1.00 50.00 239 ALA A C 1
ATOM 1762 O O . ALA A 1 239 ? 0.963 17.121 12.992 1.00 50.00 239 ALA A O 1
ATOM 1763 N N . ILE A 1 240 ? 2.679 17.490 14.381 1.00 54.16 240 ILE A N 1
ATOM 1764 C CA . ILE A 1 240 ? 1.919 17.351 15.631 1.00 54.16 240 ILE A CA 1
ATOM 1765 C C . ILE A 1 240 ? 0.920 18.502 15.799 1.00 54.16 240 ILE A C 1
ATOM 1767 O O . ILE A 1 240 ? -0.246 18.260 16.115 1.00 54.16 240 ILE A O 1
ATOM 1771 N N . VAL A 1 241 ? 1.339 19.742 15.537 1.00 53.47 241 VAL A N 1
ATOM 1772 C CA . VAL A 1 241 ? 0.466 20.925 15.595 1.00 53.47 241 VAL A CA 1
ATOM 1773 C C . VAL A 1 241 ? -0.576 20.898 14.477 1.00 53.47 241 VAL A C 1
ATOM 1775 O O . VAL A 1 241 ? -1.749 21.162 14.735 1.00 53.47 241 VAL A O 1
ATOM 1778 N N . ALA A 1 242 ? -0.197 20.500 13.261 1.00 51.16 242 ALA A N 1
ATOM 1779 C CA . ALA A 1 242 ? -1.127 20.308 12.151 1.00 51.16 242 ALA A CA 1
ATOM 1780 C C . ALA A 1 242 ? -2.147 19.195 12.450 1.00 51.16 242 ALA A C 1
ATOM 1782 O O . ALA A 1 242 ? -3.339 19.376 12.215 1.00 51.16 242 ALA A O 1
ATOM 1783 N N . SER A 1 243 ? -1.715 18.086 13.062 1.00 52.53 243 SER A N 1
ATOM 1784 C CA . SER A 1 243 ? -2.604 17.015 13.537 1.00 52.53 243 SER A CA 1
ATOM 1785 C C . SER A 1 243 ? -3.573 17.498 14.606 1.00 52.53 243 SER A C 1
ATOM 1787 O O . SER A 1 243 ? -4.760 17.180 14.546 1.00 52.53 243 SER A O 1
ATOM 1789 N N . ALA A 1 244 ? -3.102 18.317 15.547 1.00 52.59 244 ALA A N 1
ATOM 1790 C CA . ALA A 1 244 ? -3.955 18.939 16.549 1.00 52.59 244 ALA A CA 1
ATOM 1791 C C . ALA A 1 244 ? -4.960 19.915 15.912 1.00 52.59 244 ALA A C 1
ATOM 1793 O O . ALA A 1 244 ? -6.138 19.889 16.258 1.00 52.59 244 ALA A O 1
ATOM 1794 N N . ALA A 1 245 ? -4.539 20.727 14.941 1.00 50.38 245 ALA A N 1
ATOM 1795 C CA . ALA A 1 245 ? -5.397 21.684 14.247 1.00 50.38 245 ALA A CA 1
ATOM 1796 C C . ALA A 1 245 ? -6.461 20.999 13.371 1.00 50.38 245 ALA A C 1
ATOM 1798 O O . ALA A 1 245 ? -7.628 21.388 13.404 1.00 50.38 245 ALA A O 1
ATOM 1799 N N . VAL A 1 246 ? -6.093 19.941 12.642 1.00 50.72 246 VAL A N 1
ATOM 1800 C CA . VAL A 1 246 ? -7.024 19.124 11.846 1.00 50.72 246 VAL A CA 1
ATOM 1801 C C . VAL A 1 246 ? -8.001 18.384 12.757 1.00 50.72 246 VAL A C 1
ATOM 1803 O O . VAL A 1 246 ? -9.201 18.385 12.487 1.00 50.72 246 VAL A O 1
ATOM 1806 N N . ALA A 1 247 ? -7.531 17.831 13.880 1.00 48.62 247 ALA A N 1
ATOM 1807 C CA . ALA A 1 247 ? -8.410 17.260 14.895 1.00 48.62 247 ALA A CA 1
ATOM 1808 C C . ALA A 1 247 ? -9.406 18.309 15.419 1.00 48.62 247 ALA A C 1
ATOM 1810 O O . ALA A 1 247 ? -10.602 18.038 15.447 1.00 48.62 247 ALA A O 1
ATOM 1811 N N . ILE A 1 248 ? -8.952 19.528 15.739 1.00 48.56 248 ILE A N 1
ATOM 1812 C CA . ILE A 1 248 ? -9.803 20.649 16.183 1.00 48.56 248 ILE A CA 1
ATOM 1813 C C . ILE A 1 248 ? -10.806 21.091 15.106 1.00 48.56 248 ILE A C 1
ATOM 1815 O O . ILE A 1 248 ? -11.953 21.411 15.416 1.00 48.56 248 ILE A O 1
ATOM 1819 N N . TYR A 1 249 ? -10.425 21.084 13.833 1.00 46.66 249 TYR A N 1
ATOM 1820 C CA . TYR A 1 249 ? -11.340 21.394 12.736 1.00 46.66 249 TYR A CA 1
ATOM 1821 C C . TYR A 1 249 ? -12.434 20.323 12.591 1.00 46.66 249 TYR A C 1
ATOM 1823 O O . TYR A 1 249 ? -13.622 20.643 12.510 1.00 46.66 249 TYR A O 1
ATOM 1831 N N . LEU A 1 250 ? -12.052 19.044 12.660 1.00 45.16 250 LEU A N 1
ATOM 1832 C CA . LEU A 1 250 ? -12.984 17.915 12.647 1.00 45.16 250 LEU A CA 1
ATOM 1833 C C . LEU A 1 250 ? -13.906 17.891 13.882 1.00 45.16 250 LEU A C 1
ATOM 1835 O O . LEU A 1 250 ? -15.040 17.431 13.775 1.00 45.16 250 LEU A O 1
ATOM 1839 N N . LEU A 1 251 ? -13.486 18.437 15.030 1.00 47.03 251 LEU A N 1
ATOM 1840 C CA . LEU A 1 251 ? -14.362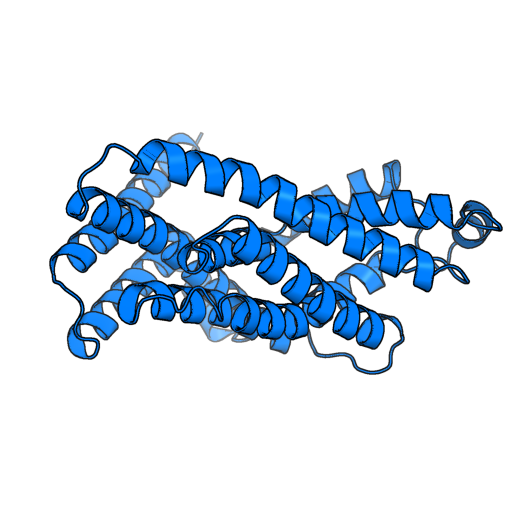 18.654 16.194 1.00 47.03 251 LEU A CA 1
ATOM 1841 C C . LEU A 1 251 ? -15.473 19.656 15.924 1.00 47.03 251 LEU A C 1
ATOM 1843 O O . LEU A 1 251 ? -16.592 19.485 16.399 1.00 47.03 251 LEU A O 1
ATOM 1847 N N . ARG A 1 252 ? -15.143 20.735 15.214 1.00 44.16 252 ARG A N 1
ATOM 1848 C CA . ARG A 1 252 ? -16.054 21.865 15.045 1.00 44.16 252 ARG A CA 1
ATOM 1849 C C . ARG A 1 252 ? -17.127 21.582 13.997 1.00 44.16 252 ARG A C 1
ATOM 1851 O O . ARG A 1 252 ? -18.209 22.150 14.085 1.00 44.16 252 ARG A O 1
ATOM 1858 N N . TYR A 1 253 ? -16.840 20.683 13.052 1.00 48.34 253 TYR A N 1
ATOM 1859 C CA . TYR A 1 253 ? -17.704 20.435 11.894 1.00 48.34 253 TYR A CA 1
ATOM 1860 C C . TYR A 1 253 ? -17.998 18.948 11.595 1.00 48.34 253 TYR A C 1
ATOM 1862 O O . TYR A 1 253 ? -18.803 18.669 10.713 1.00 48.34 253 TYR A O 1
ATOM 1870 N N . GLY A 1 254 ? -17.379 17.984 12.294 1.00 51.69 254 GLY A N 1
ATOM 1871 C CA . GLY A 1 254 ? -17.370 16.561 11.902 1.00 51.69 254 GLY A CA 1
ATOM 1872 C C . GLY A 1 254 ? -18.092 15.561 12.819 1.00 51.69 254 GLY A C 1
ATOM 1873 O O . GLY A 1 254 ? -18.085 14.373 12.511 1.00 51.69 254 GLY A O 1
ATOM 1874 N N . GLY A 1 255 ? -18.704 15.986 13.932 1.00 50.22 255 GLY A N 1
ATOM 1875 C CA . GLY A 1 255 ? -19.541 15.109 14.778 1.00 50.22 255 GLY A CA 1
ATOM 1876 C C . GLY A 1 255 ? -18.808 13.993 15.549 1.00 50.22 255 GLY A C 1
ATOM 1877 O O . GLY A 1 255 ? -19.439 13.034 15.992 1.00 50.22 255 GLY A O 1
ATOM 1878 N N . LEU A 1 256 ? -17.485 14.084 15.714 1.00 51.53 256 LEU A N 1
ATOM 1879 C CA . LEU A 1 256 ? -16.665 13.085 16.418 1.00 51.53 256 LEU A CA 1
ATOM 1880 C C . LEU A 1 256 ? -16.858 13.112 17.948 1.00 51.53 256 LEU A C 1
ATOM 1882 O O . LEU A 1 256 ? -16.972 14.169 18.565 1.00 51.53 256 LEU A O 1
ATOM 1886 N N . GLN A 1 257 ? -16.833 11.933 18.582 1.00 59.03 257 GLN A N 1
ATOM 1887 C CA . GLN A 1 257 ? -16.953 11.786 20.038 1.00 59.03 257 GLN A CA 1
ATOM 1888 C C . GLN A 1 257 ? -15.716 12.334 20.780 1.00 59.03 257 GLN A C 1
ATOM 1890 O O . GLN A 1 257 ? -14.581 11.973 20.468 1.00 59.03 257 GLN A O 1
ATOM 1895 N N . MET A 1 258 ? -15.938 13.117 21.844 1.00 45.97 258 MET A N 1
ATOM 1896 C CA . MET A 1 258 ? -14.917 13.764 22.698 1.00 45.97 258 MET A CA 1
ATOM 1897 C C . MET A 1 258 ? -13.819 12.814 23.234 1.00 45.97 258 MET A C 1
ATOM 1899 O O . MET A 1 258 ? -12.697 13.233 23.511 1.00 45.97 258 MET A O 1
ATOM 1903 N N . LYS A 1 259 ? -14.108 11.511 23.360 1.00 47.44 259 LYS A N 1
ATOM 1904 C CA . LYS A 1 259 ? -13.124 10.498 23.780 1.00 47.44 259 LYS A CA 1
ATOM 1905 C C . LYS A 1 259 ? -12.016 10.285 22.737 1.00 47.44 259 LYS A C 1
ATOM 1907 O O . LYS A 1 259 ? -10.849 10.204 23.111 1.00 47.44 259 LYS A O 1
ATOM 1912 N N . ALA A 1 260 ? -12.361 10.261 21.446 1.00 45.75 260 ALA A N 1
ATOM 1913 C CA . ALA A 1 260 ? -11.395 10.100 20.357 1.00 45.75 260 ALA A CA 1
ATOM 1914 C C . ALA A 1 260 ? -10.432 11.297 20.279 1.00 45.75 260 ALA A C 1
ATOM 1916 O O . ALA A 1 260 ? -9.237 11.126 20.052 1.00 45.75 260 ALA A O 1
ATOM 1917 N N . LEU A 1 261 ? -10.942 12.499 20.566 1.00 48.66 261 LEU A N 1
ATOM 1918 C CA . LEU A 1 261 ? -10.163 13.732 20.653 1.00 48.66 261 LEU A CA 1
ATOM 1919 C C . LEU A 1 261 ? -9.086 13.676 21.733 1.00 48.66 261 LEU A C 1
ATOM 1921 O O . LEU A 1 261 ? -7.918 13.950 21.467 1.00 48.66 261 LEU A O 1
ATOM 1925 N N . LEU A 1 262 ? -9.489 13.350 22.963 1.00 49.06 262 LEU A N 1
ATOM 1926 C CA . LEU A 1 262 ? -8.566 13.286 24.092 1.00 49.06 262 LEU A CA 1
ATOM 1927 C C . LEU A 1 262 ? -7.477 12.244 23.844 1.00 49.06 262 LEU A C 1
ATOM 1929 O O . LEU A 1 262 ? -6.345 12.423 24.280 1.00 49.06 262 LEU A O 1
ATOM 1933 N N . GLN A 1 263 ? -7.805 11.175 23.125 1.00 49.03 263 GLN A N 1
ATOM 1934 C CA . GLN A 1 263 ? -6.857 10.125 22.790 1.00 49.03 263 GLN A CA 1
ATOM 1935 C C . GLN A 1 263 ? -5.879 10.562 21.695 1.00 49.03 263 GLN A C 1
ATOM 1937 O O . GLN A 1 263 ? -4.678 10.389 21.879 1.00 49.03 263 GLN A O 1
ATOM 1942 N N . ALA A 1 264 ? -6.355 11.209 20.627 1.00 47.97 264 ALA A N 1
ATOM 1943 C CA . ALA A 1 264 ? -5.491 11.783 19.596 1.00 47.97 264 ALA A CA 1
ATOM 1944 C C . ALA A 1 264 ? -4.543 12.846 20.182 1.00 47.97 264 ALA A C 1
ATOM 1946 O O . ALA A 1 264 ? -3.333 12.743 20.005 1.00 47.97 264 ALA A O 1
ATOM 1947 N N . LEU A 1 265 ? -5.061 13.789 20.981 1.00 50.62 265 LEU A N 1
ATOM 1948 C CA . LEU A 1 265 ? -4.253 14.811 21.661 1.00 50.62 265 LEU A CA 1
ATOM 1949 C C . LEU A 1 265 ? -3.213 14.203 22.608 1.00 50.62 265 LEU A C 1
ATOM 1951 O O . LEU A 1 265 ? -2.063 14.634 22.604 1.00 50.62 265 LEU A O 1
ATOM 1955 N N . ARG A 1 266 ? -3.584 13.186 23.398 1.00 50.41 266 ARG A N 1
ATOM 1956 C CA . ARG A 1 266 ? -2.642 12.484 24.287 1.00 50.41 266 ARG A CA 1
ATOM 1957 C C . ARG A 1 266 ? -1.518 11.809 23.509 1.00 50.41 266 ARG A C 1
ATOM 1959 O O . ARG A 1 266 ? -0.376 11.883 23.944 1.00 50.41 266 ARG A O 1
ATOM 1966 N N . MET A 1 267 ? -1.821 11.183 22.372 1.00 48.41 267 MET A N 1
ATOM 1967 C CA . MET A 1 267 ? -0.813 10.509 21.546 1.00 48.41 267 MET A CA 1
ATOM 1968 C C . MET A 1 267 ? 0.086 11.509 20.814 1.00 48.41 267 MET A C 1
ATOM 1970 O O . MET A 1 267 ? 1.299 11.329 20.798 1.00 48.41 267 MET A O 1
ATOM 1974 N N . SER A 1 268 ? -0.478 12.598 20.288 1.00 50.81 268 SER A N 1
ATOM 1975 C CA . SER A 1 268 ? 0.281 13.710 19.707 1.00 50.81 268 SER A CA 1
ATOM 1976 C C . SER A 1 268 ? 1.229 14.349 20.730 1.00 50.81 268 SER A C 1
ATOM 1978 O O . SER A 1 268 ? 2.391 14.601 20.419 1.00 50.81 268 SER A O 1
ATOM 1980 N N . LEU A 1 269 ? 0.768 14.541 21.970 1.00 50.03 269 LEU A N 1
ATOM 1981 C CA . LEU A 1 269 ? 1.590 15.052 23.068 1.00 50.03 269 LEU A CA 1
ATOM 1982 C C . LEU A 1 269 ? 2.675 14.046 23.491 1.00 50.03 269 LEU A C 1
ATOM 1984 O O . LEU A 1 269 ? 3.819 14.435 23.702 1.00 50.03 269 LEU A O 1
ATOM 1988 N N . LEU A 1 270 ? 2.346 12.753 23.578 1.00 50.72 270 LEU A N 1
ATOM 1989 C CA . LEU A 1 270 ? 3.304 11.691 23.904 1.00 50.72 270 LEU A CA 1
ATOM 1990 C C . LEU A 1 270 ? 4.424 11.608 22.855 1.00 50.72 270 LEU A C 1
ATOM 1992 O O . LEU A 1 270 ? 5.595 11.546 23.216 1.00 50.72 270 LEU A O 1
ATOM 1996 N N . LEU A 1 271 ? 4.075 11.656 21.566 1.00 50.94 271 LEU A N 1
ATOM 1997 C CA . LEU A 1 271 ? 5.043 11.664 20.466 1.00 50.94 271 LEU A CA 1
ATOM 1998 C C . LEU A 1 271 ? 5.932 12.915 20.508 1.00 50.94 271 LEU A C 1
ATOM 2000 O O . LEU A 1 271 ? 7.140 12.803 20.304 1.00 50.94 271 LEU A O 1
ATOM 2004 N N . ALA A 1 272 ? 5.371 14.081 20.855 1.00 51.44 272 ALA A N 1
ATOM 2005 C CA . ALA A 1 272 ? 6.149 15.303 21.068 1.00 51.44 272 ALA A CA 1
ATOM 2006 C C . ALA A 1 272 ? 7.169 15.144 22.208 1.00 51.44 272 ALA A C 1
ATOM 2008 O O . ALA A 1 272 ? 8.329 15.527 22.060 1.00 51.44 272 ALA A O 1
ATOM 2009 N N . ILE A 1 273 ? 6.747 14.553 23.332 1.00 51.84 273 ILE A N 1
ATOM 2010 C CA . ILE A 1 273 ? 7.596 14.322 24.510 1.00 51.84 273 ILE A CA 1
ATOM 2011 C C . ILE A 1 273 ? 8.709 13.319 24.194 1.00 51.84 273 ILE A C 1
ATOM 2013 O O . ILE A 1 273 ? 9.867 13.584 24.505 1.00 51.84 273 ILE A O 1
ATOM 2017 N N . LEU A 1 274 ? 8.385 12.191 23.557 1.00 51.06 274 LEU A N 1
ATOM 2018 C CA . LEU A 1 274 ? 9.368 11.168 23.186 1.00 51.06 274 LEU A CA 1
ATOM 2019 C C . LEU A 1 274 ? 10.407 11.713 22.202 1.00 51.06 274 LEU A C 1
ATOM 2021 O O . LEU A 1 274 ? 11.595 11.436 22.348 1.00 51.06 274 LEU A O 1
ATOM 2025 N N . PHE A 1 275 ? 9.982 12.539 21.246 1.00 53.38 275 PHE A N 1
ATOM 2026 C CA . PHE A 1 275 ? 10.891 13.215 20.327 1.00 53.38 275 PHE A CA 1
ATOM 2027 C C . PHE A 1 275 ? 11.812 14.210 21.049 1.00 53.38 275 PHE A C 1
ATOM 2029 O O . PHE A 1 275 ? 13.028 14.183 20.853 1.00 53.38 275 PHE A O 1
ATOM 2036 N N . ALA A 1 276 ? 11.256 15.059 21.921 1.00 52.91 276 ALA A N 1
ATOM 2037 C CA . ALA A 1 276 ? 12.039 16.004 22.715 1.00 52.91 276 ALA A CA 1
ATOM 2038 C C . ALA A 1 276 ? 13.057 15.284 23.620 1.00 52.91 276 ALA A C 1
ATOM 2040 O O . ALA A 1 276 ? 14.212 15.704 23.700 1.00 52.91 276 ALA A O 1
ATOM 2041 N N . ALA A 1 277 ? 12.656 14.168 24.237 1.00 54.75 277 ALA A N 1
ATOM 2042 C CA . ALA A 1 277 ? 13.533 13.317 25.035 1.00 54.75 277 ALA A CA 1
ATOM 2043 C C . ALA A 1 277 ? 14.641 12.673 24.185 1.00 54.75 277 ALA A C 1
ATOM 2045 O O . ALA A 1 277 ? 15.805 12.718 24.572 1.00 54.75 277 ALA A O 1
ATOM 2046 N N . GLY A 1 278 ? 14.315 12.143 23.002 1.00 53.91 278 GLY A N 1
ATOM 2047 C CA . GLY A 1 278 ? 15.300 11.588 22.069 1.00 53.91 278 GLY A CA 1
ATOM 2048 C C . GLY A 1 278 ? 16.344 12.618 21.631 1.00 53.91 278 GLY A C 1
ATOM 2049 O O . GLY A 1 278 ? 17.537 12.325 21.640 1.00 53.91 278 GLY A O 1
ATOM 2050 N N . LYS A 1 279 ? 15.927 13.858 21.343 1.00 52.97 279 LYS A N 1
ATOM 2051 C CA . LYS A 1 279 ? 16.848 14.957 21.009 1.00 52.97 279 LYS A CA 1
ATOM 2052 C C . LYS A 1 279 ? 17.747 15.344 22.189 1.00 52.97 279 LYS A C 1
ATOM 2054 O O . LYS A 1 279 ? 18.926 15.611 21.987 1.00 52.97 279 LYS A O 1
ATOM 2059 N N . ALA A 1 280 ? 17.210 15.355 23.409 1.00 56.94 280 ALA A N 1
ATOM 2060 C CA . ALA A 1 280 ? 17.987 15.628 24.619 1.00 56.94 280 ALA A CA 1
ATOM 2061 C C . ALA A 1 280 ? 19.015 14.523 24.929 1.00 56.94 280 ALA A C 1
ATOM 2063 O O . ALA A 1 280 ? 20.066 14.808 25.496 1.00 56.94 280 ALA A O 1
ATOM 2064 N N . LEU A 1 281 ? 18.727 13.277 24.542 1.00 63.97 281 LEU A N 1
ATOM 2065 C CA . LEU A 1 281 ? 19.615 12.126 24.727 1.00 63.97 281 LEU A CA 1
ATOM 2066 C C . LEU A 1 281 ? 20.662 11.981 23.607 1.00 63.97 281 LEU A C 1
ATOM 2068 O O . LEU A 1 281 ? 21.763 11.515 23.880 1.00 63.97 281 LEU A O 1
ATOM 2072 N N . GLY A 1 282 ? 20.335 12.386 22.375 1.00 42.38 282 GLY A N 1
ATOM 2073 C CA . GLY A 1 282 ? 21.235 12.372 21.211 1.00 42.38 282 GLY A CA 1
ATOM 2074 C C . GLY A 1 282 ? 22.107 13.624 21.053 1.00 42.38 282 GLY A C 1
ATOM 2075 O O . GLY A 1 282 ? 22.924 13.686 20.142 1.00 42.38 282 GLY A O 1
ATOM 2076 N N . ALA A 1 283 ? 21.949 14.626 21.923 1.00 44.12 283 ALA A N 1
ATOM 2077 C CA . ALA A 1 283 ? 22.850 15.769 22.032 1.00 44.12 283 ALA A CA 1
ATOM 2078 C C . ALA A 1 283 ? 24.055 15.419 22.929 1.00 44.12 283 ALA A C 1
ATOM 2080 O O . ALA A 1 283 ? 24.202 15.951 24.031 1.00 44.12 283 ALA A O 1
ATOM 2081 N N . ARG A 1 284 ? 24.891 14.486 22.463 1.00 39.91 284 ARG A N 1
ATOM 2082 C CA . ARG A 1 284 ? 26.276 14.279 22.905 1.00 39.91 284 ARG A CA 1
ATOM 2083 C C . ARG A 1 284 ? 27.134 13.913 21.709 1.00 39.91 284 ARG A C 1
ATOM 2085 O O . ARG A 1 284 ? 26.674 13.064 20.918 1.00 39.91 284 ARG A O 1
#

Sequence (284 aa):
MGGGELFYLLDRNILTATFPPPPGDAGAGLHYAGRPWAAIVDYGQLGFEHVLEGIDHLAFLLALLFGIASLRALVVTVTAFTIAHSATLAIASLGILNLPRDFVEPIIAISVLLVLWRHLTKGADASMAWVPAFAFGLFHGFGFAGALGEIGLPTGMQGAALVGFNLGVEAGQLAFLLPIALGVGIVTSNIKAEQKQNFRLQAGSIIGAISLHLVGTTLANILPGVNSLLTEWQPIPGAIVASAAVAIYLLRYGGLQMKALLQALRMSLLLAILFAAGKALGAR

Radius of gyration: 20.5 Å; Cα contacts (8 Å, |Δi|>4): 317; chains: 1; bounding box: 46×45×50 Å

Mean predicted aligned error: 12.0 Å

Secondary structure (DSSP, 8-state):
--THHHHHHHHHHHHHHHSPPPTTSHHHHHHHTT-HHHHHHHHHHHHHHHHHH-HHHHHHHHHHHTT--SHHHHHHHHHHHHHHHHHHHHHHHTTS----HHHHHHHHHHHHHHHHHHHHHT---TTSTHHHHHHHHHHHHHHHHHHHHHH---TT-HHHHHHHHHHHHHHHHHHHHHHHHHHHHHHHHTS-HHHHHHHHHHHHHHHHHHHHHHHHHHHHHH-HHHHHHHHHS-HHHHHHHHHHHHHHHHHHHS---HHHHHHHHHHHHHHHHHHHHHHHHH--

pLDDT: mean 72.87, std 18.86, range [24.83, 97.5]

Foldseek 3Di:
DDPVVVVVVVVVVVCVPQPDAAPPPPVLLVVCPVPLVVLLQSLLQVLLVVCVSDPLNLLQLLLLLLQADDPVLSLLQLVLLLVLLLVQLVCVLVVNDADDLLVLQLVSLVLSLVSLVCCLAVNHPSVCSNVSSNVSSNSNSNNCNVVCVVSDAHPPNNVSNSNSNSNSNSVNSCVSVVVVSVVLCVVCVPDDPVVNSLVSLLSSLVSNLSSLLSNLVSVCVVDVVSVVVCVVVPSLNVSLVVSLVVLVVCVVPPPDDPVSNVSSNVVSVVSVVVVVVVVVVPPD

Nearest PDB structures (foldseek):
  4iu9-assembly1_B  TM=3.090E-01  e=1.834E+00  Escherichia coli K-12
  7wn1-assembly1_A  TM=2.749E-01  e=2.173E+00  Plasmodium falciparum
  8q54-assembly1_C  TM=2.285E-01  e=2.082E+00  Methanothermobacter marburgensis